Protein AF-A0A947Y2B3-F1 (afdb_monomer_lite)

Structure (mmCIF, N/CA/C/O backbone):
data_AF-A0A947Y2B3-F1
#
_entry.id   AF-A0A947Y2B3-F1
#
loop_
_atom_site.group_PDB
_atom_site.id
_atom_site.type_symbol
_atom_site.label_atom_id
_atom_site.label_alt_id
_atom_site.label_comp_id
_atom_site.label_asym_id
_atom_site.label_entity_id
_atom_site.label_seq_id
_atom_site.pdbx_PDB_ins_code
_atom_site.Cartn_x
_atom_site.Cartn_y
_atom_site.Cartn_z
_atom_site.occupancy
_atom_site.B_iso_or_equiv
_atom_site.auth_seq_id
_atom_site.auth_comp_id
_atom_site.auth_asym_id
_atom_site.auth_atom_id
_atom_site.pdbx_PDB_model_num
ATOM 1 N N . MET A 1 1 ? -20.166 10.716 -6.220 1.00 39.09 1 MET A N 1
ATOM 2 C CA . MET A 1 1 ? -19.119 10.289 -5.277 1.00 39.09 1 MET A CA 1
ATOM 3 C C . MET A 1 1 ? -19.593 10.673 -3.893 1.00 39.09 1 MET A C 1
ATOM 5 O O . MET A 1 1 ? -19.725 11.859 -3.620 1.00 39.09 1 MET A O 1
ATOM 9 N N . GLU A 1 2 ? -19.991 9.687 -3.095 1.00 37.22 2 GLU A N 1
ATOM 10 C CA . GLU A 1 2 ? -20.260 9.886 -1.668 1.00 37.22 2 GLU A CA 1
ATOM 11 C C . GLU A 1 2 ? -18.951 10.314 -0.998 1.00 37.22 2 GLU A C 1
ATOM 13 O O . GLU A 1 2 ? -17.906 9.722 -1.265 1.00 37.22 2 GLU A O 1
ATOM 18 N N . GLN A 1 3 ? -18.984 11.373 -0.187 1.00 38.38 3 GLN A N 1
ATOM 19 C CA . GLN A 1 3 ? -17.851 11.710 0.672 1.00 38.38 3 GLN A CA 1
ATOM 20 C C . GLN A 1 3 ? -17.702 10.563 1.675 1.00 38.38 3 GLN A C 1
ATOM 22 O O . GLN A 1 3 ? -18.522 10.448 2.585 1.00 38.38 3 GLN A O 1
ATOM 27 N N . ARG A 1 4 ? -16.700 9.692 1.487 1.00 55.28 4 ARG A N 1
ATOM 28 C CA . ARG A 1 4 ? -16.296 8.733 2.525 1.00 55.28 4 ARG A CA 1
ATOM 29 C C . ARG A 1 4 ? -15.995 9.530 3.796 1.00 55.28 4 ARG A C 1
ATOM 31 O O . ARG A 1 4 ? -15.325 10.562 3.731 1.00 55.28 4 ARG A O 1
ATOM 38 N N . GLY A 1 5 ? -16.578 9.094 4.913 1.00 56.06 5 GLY A N 1
ATOM 39 C CA . GLY A 1 5 ? -16.412 9.740 6.211 1.00 56.06 5 GLY A CA 1
ATOM 40 C C . GLY A 1 5 ? -14.939 9.823 6.601 1.00 56.06 5 GLY A C 1
ATOM 41 O O . GLY A 1 5 ? -14.109 9.043 6.136 1.00 56.06 5 GLY A O 1
ATOM 42 N N . THR A 1 6 ? -14.595 10.787 7.448 1.00 73.62 6 THR A N 1
ATOM 43 C CA . THR A 1 6 ? -13.245 10.870 7.998 1.00 73.62 6 THR A CA 1
ATOM 44 C C . THR A 1 6 ? -12.983 9.619 8.851 1.00 73.62 6 THR A C 1
ATOM 46 O O . THR A 1 6 ? -13.801 9.255 9.696 1.00 73.62 6 THR A O 1
ATOM 49 N N . TYR A 1 7 ? -11.839 8.946 8.669 1.00 91.19 7 TYR A N 1
ATOM 50 C CA . TYR A 1 7 ? -11.447 7.756 9.453 1.00 91.19 7 TYR A CA 1
ATOM 51 C C . TYR A 1 7 ? -11.115 8.077 10.930 1.00 91.19 7 TYR A C 1
ATOM 53 O O . TYR A 1 7 ? -10.505 7.276 11.635 1.00 91.19 7 TYR A O 1
ATOM 61 N N . GLU A 1 8 ? -11.558 9.233 11.437 1.00 92.06 8 GLU A N 1
ATOM 62 C CA . GLU A 1 8 ? -11.278 9.777 12.770 1.00 92.06 8 GLU A CA 1
ATOM 63 C C . GLU A 1 8 ? -11.598 8.798 13.901 1.00 92.06 8 GLU A C 1
ATOM 65 O O . GLU A 1 8 ? -10.896 8.756 14.912 1.00 92.06 8 GLU A O 1
ATOM 70 N N . LYS A 1 9 ? -12.658 7.989 13.759 1.00 94.38 9 LYS A N 1
ATOM 71 C CA . LYS A 1 9 ? -13.002 6.998 14.786 1.00 94.38 9 LYS A CA 1
ATOM 72 C C . LYS A 1 9 ? -12.050 5.803 14.806 1.00 94.38 9 LYS A C 1
ATOM 74 O O . LYS A 1 9 ? -11.876 5.210 15.870 1.00 94.38 9 LYS A O 1
ATOM 79 N N . LEU A 1 10 ? -11.458 5.459 13.665 1.00 95.44 10 LEU A N 1
ATOM 80 C CA . LEU A 1 10 ? -10.444 4.412 13.560 1.00 95.44 10 LEU A CA 1
ATOM 81 C C . LEU A 1 10 ? -9.037 4.929 13.889 1.00 95.44 10 LEU A C 1
ATOM 83 O O . LEU A 1 10 ? -8.193 4.143 14.306 1.00 95.44 10 LEU A O 1
ATOM 87 N N . ASP A 1 11 ? -8.813 6.242 13.801 1.00 95.62 11 ASP A N 1
ATOM 88 C CA . ASP A 1 11 ? -7.561 6.910 14.183 1.00 95.62 11 ASP A CA 1
ATOM 89 C C . ASP A 1 11 ? -7.446 7.230 15.684 1.00 95.62 11 ASP A C 1
ATOM 91 O O . ASP A 1 11 ? -6.553 7.958 16.127 1.00 95.62 11 ASP A O 1
ATOM 95 N N . ARG A 1 12 ? -8.321 6.656 16.514 1.00 95.31 12 ARG A N 1
ATOM 96 C CA . ARG A 1 12 ? -8.200 6.770 17.971 1.00 95.31 12 ARG A CA 1
ATOM 97 C C . ARG A 1 12 ? -7.021 5.941 18.487 1.00 95.31 12 ARG A C 1
ATOM 99 O O . ARG A 1 12 ? -6.834 4.817 18.014 1.00 95.31 12 ARG A O 1
ATOM 106 N N . PRO A 1 13 ? -6.267 6.420 19.495 1.00 96.12 13 PRO A N 1
ATOM 107 C CA . PRO A 1 13 ? -5.075 5.730 19.989 1.00 96.12 13 PRO A CA 1
ATOM 108 C C . PRO A 1 13 ? -5.301 4.260 20.362 1.00 96.12 13 PRO A C 1
ATOM 110 O O . PRO A 1 13 ? -4.477 3.412 20.036 1.00 96.12 13 PRO A O 1
ATOM 113 N N . GLU A 1 14 ? -6.423 3.943 21.010 1.00 95.12 14 GLU A N 1
ATOM 114 C CA . GLU A 1 14 ? -6.778 2.581 21.412 1.00 95.12 14 GLU A CA 1
ATOM 115 C C . GLU A 1 14 ? -7.072 1.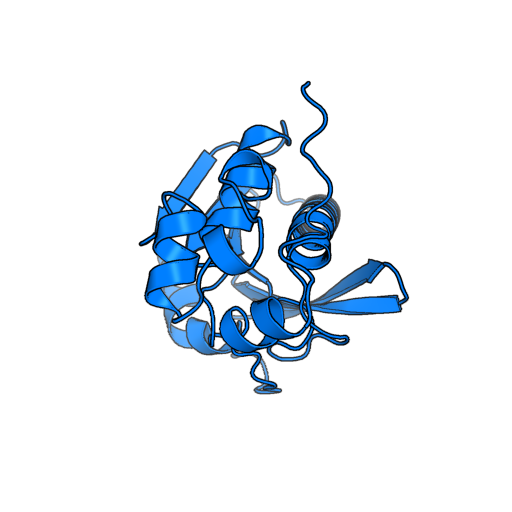654 20.225 1.00 95.12 14 GLU A C 1
ATOM 117 O O . GLU A 1 14 ? -6.795 0.458 20.302 1.00 95.12 14 GLU A O 1
ATOM 122 N N . VAL A 1 15 ? -7.585 2.197 19.116 1.00 96.12 15 VAL A N 1
ATOM 123 C CA . VAL A 1 15 ? -7.834 1.434 17.888 1.00 96.12 15 VAL A CA 1
ATOM 124 C C . VAL A 1 15 ? -6.526 1.228 17.139 1.00 96.12 15 VAL A C 1
ATOM 126 O O . VAL A 1 15 ? -6.194 0.097 16.796 1.00 96.12 15 VAL A O 1
ATOM 129 N N . LEU A 1 16 ? -5.744 2.294 16.952 1.00 96.31 16 LEU A N 1
ATOM 130 C CA . LEU A 1 16 ? -4.458 2.239 16.257 1.00 96.31 16 LEU A CA 1
ATOM 131 C C . LEU A 1 16 ? -3.472 1.284 16.933 1.00 96.31 16 LEU A C 1
ATOM 133 O O . LEU A 1 16 ? -2.816 0.502 16.248 1.00 96.31 16 LEU A O 1
ATOM 137 N N . ALA A 1 17 ? -3.416 1.296 18.268 1.00 94.88 17 ALA A N 1
ATOM 138 C CA . ALA A 1 17 ? -2.557 0.403 19.044 1.00 94.88 17 ALA A CA 1
ATOM 139 C C . ALA A 1 17 ? -2.925 -1.084 18.892 1.00 94.88 17 ALA A C 1
ATOM 141 O O . ALA A 1 17 ? -2.059 -1.941 19.046 1.00 94.88 17 ALA A O 1
ATOM 142 N N . ALA A 1 18 ? -4.192 -1.397 18.605 1.00 95.12 18 ALA A N 1
ATOM 143 C CA . ALA A 1 18 ? -4.645 -2.761 18.339 1.00 95.12 18 ALA A CA 1
ATOM 144 C C . ALA A 1 18 ? -4.558 -3.132 16.849 1.00 95.12 18 ALA A C 1
ATOM 146 O O . ALA A 1 18 ? -4.399 -4.304 16.510 1.00 95.12 18 ALA A O 1
ATOM 147 N N . LEU A 1 19 ? -4.694 -2.149 15.955 1.00 95.44 19 LEU A N 1
ATOM 148 C CA . LEU A 1 19 ? -4.781 -2.370 14.517 1.00 95.44 19 LEU A CA 1
ATOM 149 C C . LEU A 1 19 ? -3.415 -2.448 13.841 1.00 95.44 19 LEU A C 1
ATOM 151 O O . LEU A 1 19 ? -3.286 -3.213 12.894 1.00 95.44 19 LEU A O 1
ATOM 155 N N . PHE A 1 20 ? -2.404 -1.697 14.284 1.00 97.00 20 PHE A N 1
ATOM 156 C CA . PHE A 1 20 ? -1.104 -1.647 13.611 1.00 97.00 20 PHE A CA 1
ATOM 157 C C . PHE A 1 20 ? 0.005 -2.288 14.448 1.00 97.00 20 PHE A C 1
ATOM 159 O O . PHE A 1 20 ? 0.365 -1.798 15.515 1.00 97.00 20 PHE A O 1
ATOM 166 N N . TYR A 1 21 ? 0.625 -3.332 13.899 1.00 96.25 21 TYR A N 1
ATOM 167 C CA . TYR A 1 21 ? 1.822 -3.974 14.443 1.00 96.25 21 TYR A CA 1
ATOM 168 C C . TYR A 1 21 ? 3.046 -3.519 13.650 1.00 96.25 21 TYR A C 1
ATOM 170 O O . TYR A 1 21 ? 3.719 -4.310 12.993 1.00 96.25 21 TYR A O 1
ATOM 178 N N . ALA A 1 22 ? 3.304 -2.211 13.684 1.00 95.25 22 ALA A N 1
ATOM 179 C CA . ALA A 1 22 ? 4.418 -1.608 12.967 1.00 95.25 22 ALA A CA 1
ATOM 180 C C . ALA A 1 22 ? 5.759 -2.200 13.413 1.00 95.25 22 ALA A C 1
ATOM 182 O O . ALA A 1 22 ? 6.048 -2.308 14.608 1.00 95.25 22 ALA A O 1
ATOM 183 N N . ARG A 1 23 ? 6.584 -2.569 12.433 1.00 95.12 23 ARG A N 1
ATOM 184 C CA . ARG A 1 23 ? 7.919 -3.126 12.644 1.00 95.12 23 ARG A CA 1
ATOM 185 C C . ARG A 1 23 ? 8.917 -2.349 11.804 1.00 95.12 23 ARG A C 1
ATOM 187 O O . ARG A 1 23 ? 8.781 -2.314 10.586 1.00 95.12 23 ARG A O 1
ATOM 194 N N . GLN A 1 24 ? 9.927 -1.774 12.449 1.00 95.06 24 GLN A N 1
ATOM 195 C CA . GLN A 1 24 ? 11.044 -1.151 11.745 1.00 95.06 24 GLN A CA 1
ATOM 196 C C . GLN A 1 24 ? 12.068 -2.198 11.319 1.00 95.06 24 GLN A C 1
ATOM 198 O O . GLN A 1 24 ? 12.397 -3.097 12.090 1.00 95.06 24 GLN A O 1
ATOM 203 N N . GLU A 1 25 ? 12.577 -2.052 10.102 1.00 93.69 25 GLU A N 1
ATOM 204 C CA . GLU A 1 25 ? 13.563 -2.949 9.504 1.00 93.69 25 GLU A CA 1
ATOM 205 C C . GLU A 1 25 ? 14.339 -2.187 8.423 1.00 93.69 25 GLU A C 1
ATOM 207 O O . GLU A 1 25 ? 13.766 -1.399 7.669 1.00 93.69 25 GLU A O 1
ATOM 212 N N . THR A 1 26 ? 15.651 -2.401 8.341 1.00 92.94 26 THR A N 1
ATOM 213 C CA . THR A 1 26 ? 16.526 -1.668 7.403 1.00 92.94 26 THR A CA 1
ATOM 214 C C . THR A 1 26 ? 17.388 -2.590 6.554 1.00 92.94 26 THR A C 1
ATOM 216 O O . THR A 1 26 ? 18.380 -2.155 5.964 1.00 92.94 26 THR A O 1
ATOM 219 N N . THR A 1 27 ? 16.983 -3.857 6.449 1.00 95.12 27 THR A N 1
ATOM 220 C CA . THR A 1 27 ? 17.625 -4.859 5.598 1.00 95.12 27 THR A CA 1
ATOM 221 C C . THR A 1 27 ? 17.829 -4.313 4.170 1.00 95.12 27 THR A C 1
ATOM 223 O O . THR A 1 27 ? 16.855 -3.889 3.535 1.00 95.12 27 THR A O 1
ATOM 226 N N . PRO A 1 28 ? 19.076 -4.277 3.651 1.00 95.94 28 PRO A N 1
ATOM 227 C CA . PRO A 1 28 ? 19.368 -3.818 2.290 1.00 95.94 28 PRO A CA 1
ATOM 228 C C . PRO A 1 28 ? 18.667 -4.666 1.219 1.00 95.94 28 PRO A C 1
ATOM 230 O O . PRO A 1 28 ? 18.304 -5.809 1.499 1.00 95.94 28 PRO A O 1
ATOM 233 N N . PRO A 1 29 ? 18.476 -4.147 -0.006 1.00 97.12 29 PRO A N 1
ATOM 234 C CA . PRO A 1 29 ? 17.813 -4.908 -1.051 1.00 97.12 29 PRO A CA 1
ATOM 235 C C . PRO A 1 29 ? 18.739 -6.007 -1.582 1.00 97.12 29 PRO A C 1
ATOM 237 O O . PRO A 1 29 ? 19.957 -5.799 -1.663 1.00 97.12 29 PRO A O 1
ATOM 240 N N . PRO A 1 30 ? 18.197 -7.171 -1.983 1.00 96.81 30 PRO A N 1
AT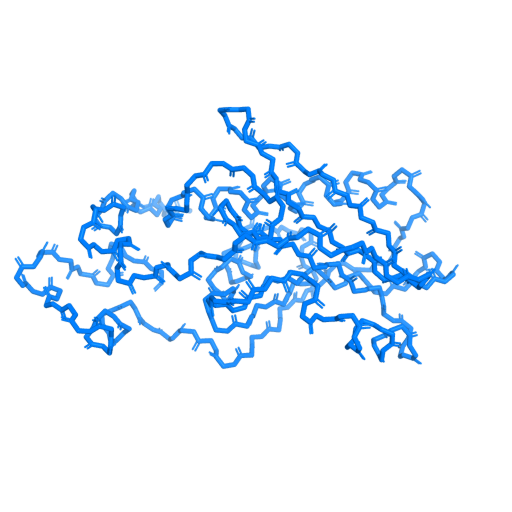OM 241 C CA . PRO A 1 30 ? 18.959 -8.129 -2.770 1.00 96.81 30 PRO A CA 1
ATOM 242 C C . PRO A 1 30 ? 19.353 -7.506 -4.116 1.00 96.81 30 PRO A C 1
ATOM 244 O O . PRO A 1 30 ? 18.756 -6.533 -4.570 1.00 96.81 30 PRO A O 1
ATOM 247 N N . ALA A 1 31 ? 20.324 -8.105 -4.810 1.00 96.25 31 ALA A N 1
ATOM 248 C CA . ALA A 1 31 ? 20.787 -7.611 -6.114 1.00 96.25 31 ALA A CA 1
ATOM 249 C C . ALA A 1 31 ? 19.680 -7.547 -7.189 1.00 96.25 31 ALA A C 1
ATOM 251 O O . ALA A 1 31 ? 19.826 -6.852 -8.190 1.00 96.25 31 ALA A O 1
ATOM 252 N N . THR A 1 32 ? 18.585 -8.278 -6.985 1.00 95.06 32 THR A N 1
ATOM 253 C CA . THR A 1 32 ? 17.405 -8.329 -7.856 1.00 95.06 32 THR A CA 1
ATOM 254 C C . THR A 1 32 ? 16.385 -7.223 -7.576 1.00 95.06 32 THR A C 1
ATOM 256 O O . THR A 1 32 ? 15.350 -7.188 -8.236 1.00 95.06 32 THR A O 1
ATOM 259 N N . ALA A 1 33 ? 16.627 -6.352 -6.593 1.00 98.00 33 ALA A N 1
ATOM 260 C CA . ALA A 1 33 ? 15.668 -5.346 -6.160 1.00 98.00 33 ALA A CA 1
ATOM 261 C C . ALA A 1 33 ? 16.287 -3.952 -6.034 1.00 98.00 33 ALA A C 1
ATOM 263 O O . ALA A 1 33 ? 17.492 -3.785 -5.846 1.00 98.00 33 ALA A O 1
ATOM 264 N N . GLN A 1 34 ? 15.427 -2.940 -6.110 1.00 98.00 34 GLN A N 1
ATOM 265 C CA . GLN A 1 34 ? 15.776 -1.537 -5.926 1.00 98.00 34 GLN A CA 1
ATOM 266 C C . GLN A 1 34 ? 14.919 -0.943 -4.818 1.00 98.00 34 GLN A C 1
ATOM 268 O O . GLN A 1 34 ? 13.701 -1.110 -4.802 1.00 98.00 34 GLN A O 1
ATOM 273 N N . ASP A 1 35 ? 15.567 -0.253 -3.890 1.00 98.25 35 ASP A N 1
ATOM 274 C CA . ASP A 1 35 ? 14.885 0.454 -2.818 1.00 98.25 35 ASP A CA 1
ATOM 275 C C . ASP A 1 35 ? 14.549 1.886 -3.239 1.00 98.25 35 ASP A C 1
ATOM 277 O O . ASP A 1 35 ? 15.367 2.579 -3.847 1.00 98.25 35 ASP A O 1
ATOM 281 N N . HIS A 1 36 ? 13.349 2.332 -2.878 1.00 98.31 36 HIS A N 1
ATOM 282 C CA . HIS A 1 36 ? 12.847 3.672 -3.157 1.00 98.31 36 HIS A CA 1
ATOM 283 C C . HIS A 1 36 ? 12.274 4.317 -1.891 1.00 98.31 36 HIS A C 1
ATOM 285 O O . HIS A 1 36 ? 11.833 3.629 -0.967 1.00 98.31 36 HIS A O 1
ATOM 291 N N . GLU A 1 37 ? 12.282 5.649 -1.867 1.00 97.31 37 GLU A N 1
ATOM 292 C CA . GLU A 1 37 ? 11.593 6.460 -0.864 1.00 97.31 37 GLU A CA 1
ATOM 293 C C . GLU A 1 37 ? 10.491 7.264 -1.554 1.00 97.31 37 GLU A C 1
ATOM 295 O O . GLU A 1 37 ? 10.753 8.015 -2.497 1.00 97.31 37 GLU A O 1
ATOM 300 N N . ILE A 1 38 ? 9.264 7.106 -1.071 1.00 97.88 38 ILE A N 1
ATOM 301 C CA . ILE A 1 38 ? 8.089 7.823 -1.558 1.00 97.88 38 ILE A CA 1
ATOM 302 C C . ILE A 1 38 ? 7.785 8.938 -0.565 1.00 97.88 38 ILE A C 1
ATOM 304 O O . ILE A 1 38 ? 7.483 8.669 0.597 1.00 97.88 38 ILE A O 1
ATOM 308 N N . GLU A 1 39 ? 7.868 10.189 -1.008 1.00 95.38 39 GLU A N 1
ATOM 309 C CA . GLU A 1 39 ? 7.506 11.334 -0.171 1.00 95.38 39 GLU A CA 1
ATOM 310 C C . GLU A 1 39 ? 5.987 11.408 0.021 1.00 95.38 39 GLU A C 1
ATOM 312 O O . GLU A 1 39 ? 5.219 11.336 -0.941 1.00 95.38 39 GLU A O 1
ATOM 317 N N . VAL A 1 40 ? 5.561 11.580 1.274 1.00 92.06 40 VAL A N 1
ATOM 318 C CA . VAL A 1 40 ? 4.156 11.754 1.663 1.00 92.06 40 VAL A CA 1
ATOM 319 C C . VAL A 1 40 ? 3.977 12.997 2.538 1.00 92.06 40 VAL A C 1
ATOM 321 O O . VAL A 1 40 ? 4.940 13.680 2.902 1.00 92.06 40 VAL A O 1
ATOM 324 N N . GLU A 1 41 ? 2.726 13.336 2.856 1.00 85.19 41 GLU A N 1
ATOM 325 C CA . GLU A 1 41 ? 2.411 14.545 3.617 1.00 85.19 41 GLU A CA 1
ATOM 326 C C . GLU A 1 41 ? 3.082 14.597 4.999 1.00 85.19 41 GLU A C 1
ATOM 328 O O . GLU A 1 41 ? 3.487 13.587 5.583 1.00 85.19 41 GLU A O 1
ATOM 333 N N . ALA A 1 42 ? 3.196 15.818 5.530 1.00 79.25 42 ALA A N 1
ATOM 334 C CA . ALA A 1 42 ? 3.895 16.132 6.778 1.00 79.25 42 ALA A CA 1
ATOM 335 C C . ALA A 1 42 ? 5.387 15.730 6.795 1.00 79.25 42 ALA A C 1
ATOM 337 O O . ALA A 1 42 ? 5.968 15.542 7.864 1.00 79.25 42 ALA A O 1
ATOM 338 N N . GLY A 1 43 ? 6.022 15.621 5.620 1.00 77.88 43 GLY A N 1
ATOM 339 C CA . GLY A 1 43 ? 7.435 15.249 5.494 1.00 77.88 43 GLY A CA 1
ATOM 340 C C . GLY A 1 43 ? 7.708 13.774 5.800 1.00 77.88 43 GLY A C 1
ATOM 341 O O . GLY A 1 43 ? 8.855 13.402 6.059 1.00 77.88 43 GLY A O 1
ATOM 342 N N . GLY A 1 44 ? 6.659 12.945 5.804 1.00 90.06 44 GLY A N 1
ATOM 343 C CA . GLY A 1 44 ? 6.784 11.502 5.915 1.00 90.06 44 GLY A CA 1
ATOM 344 C C . GLY A 1 44 ? 7.415 10.895 4.663 1.00 90.06 44 GLY A C 1
ATOM 345 O O . GLY A 1 44 ? 7.370 11.468 3.572 1.00 90.06 44 GLY A O 1
ATOM 346 N N . LYS A 1 45 ? 7.998 9.711 4.823 1.00 96.44 45 LYS A N 1
ATOM 347 C CA . LYS A 1 45 ? 8.519 8.906 3.721 1.00 96.44 45 LYS A CA 1
ATOM 348 C C . LYS A 1 45 ? 8.057 7.475 3.882 1.00 96.44 45 LYS A C 1
ATOM 350 O O . LYS A 1 45 ? 8.171 6.935 4.982 1.00 96.44 45 LYS A O 1
ATOM 355 N N . LEU A 1 46 ? 7.600 6.867 2.796 1.00 98.31 46 LEU A N 1
ATOM 356 C CA . LEU A 1 46 ? 7.353 5.434 2.737 1.00 98.31 46 LEU A CA 1
ATOM 357 C C . LEU A 1 46 ? 8.543 4.735 2.092 1.00 98.31 46 LEU A C 1
ATOM 359 O O . LEU A 1 46 ? 9.059 5.182 1.065 1.00 98.31 46 LEU A O 1
ATOM 363 N N . GLY A 1 47 ? 8.965 3.632 2.695 1.00 98.25 47 GLY A N 1
ATOM 364 C CA . GLY A 1 47 ? 9.868 2.686 2.068 1.00 98.25 47 GLY A CA 1
ATOM 365 C C . GLY A 1 47 ? 9.155 1.923 0.961 1.00 98.25 47 GLY A C 1
ATOM 366 O O . GLY A 1 47 ? 7.997 1.540 1.096 1.00 98.25 47 GLY A O 1
ATOM 367 N N . ALA A 1 48 ? 9.853 1.679 -0.136 1.00 98.56 48 ALA A N 1
ATOM 368 C CA . ALA A 1 48 ? 9.389 0.776 -1.172 1.00 98.56 48 ALA A CA 1
ATOM 369 C C . ALA A 1 48 ? 10.542 -0.083 -1.687 1.00 98.56 48 ALA A C 1
ATOM 371 O O . ALA A 1 48 ? 11.707 0.325 -1.629 1.00 98.56 48 ALA A O 1
ATOM 372 N N . ARG A 1 49 ? 10.207 -1.272 -2.191 1.00 98.62 49 ARG A N 1
ATOM 373 C CA . ARG A 1 49 ? 11.154 -2.199 -2.814 1.00 98.62 49 ARG A CA 1
ATOM 374 C C . ARG A 1 49 ? 10.584 -2.749 -4.108 1.00 98.62 49 ARG A C 1
ATOM 376 O O . ARG A 1 49 ? 9.527 -3.381 -4.117 1.00 98.62 49 ARG A O 1
ATOM 383 N N . PHE A 1 50 ? 11.290 -2.495 -5.203 1.00 98.69 50 PHE A N 1
ATOM 384 C CA . PHE A 1 50 ? 10.859 -2.829 -6.553 1.00 98.69 50 PHE A CA 1
ATOM 385 C C . PHE A 1 50 ? 11.705 -3.953 -7.134 1.00 98.69 50 PHE A C 1
ATOM 387 O O . PHE A 1 50 ? 12.932 -3.868 -7.171 1.00 98.69 50 PHE A O 1
ATOM 394 N N . PHE A 1 51 ? 11.028 -4.975 -7.641 1.00 98.62 51 PHE A N 1
ATOM 395 C CA . PHE A 1 51 ? 11.604 -6.085 -8.388 1.00 98.62 51 PHE A CA 1
ATOM 396 C C . PHE A 1 51 ? 11.141 -5.937 -9.827 1.00 98.62 51 PHE A C 1
ATOM 398 O O . PHE A 1 51 ? 9.943 -6.017 -10.119 1.00 98.62 51 PHE A O 1
ATOM 405 N N . LEU A 1 52 ? 12.078 -5.664 -10.723 1.00 98.38 52 LEU A N 1
ATOM 406 C CA . LEU A 1 52 ? 11.779 -5.216 -12.072 1.00 98.38 52 LEU A CA 1
ATOM 407 C C . LEU A 1 52 ? 12.253 -6.237 -13.094 1.00 98.38 52 LEU A C 1
ATOM 409 O O . LEU A 1 52 ? 13.348 -6.782 -13.000 1.00 98.38 52 LEU A O 1
ATOM 413 N N . THR A 1 53 ? 11.439 -6.408 -14.119 1.00 98.12 53 THR A N 1
ATOM 414 C CA . THR A 1 53 ? 11.808 -7.076 -15.358 1.00 98.12 53 THR A CA 1
ATOM 415 C C . THR A 1 53 ? 12.386 -6.066 -16.352 1.00 98.12 53 THR A C 1
ATOM 417 O O . THR A 1 53 ? 12.181 -4.845 -16.227 1.00 98.12 53 THR A O 1
ATOM 420 N N . ASP A 1 54 ? 13.078 -6.597 -17.360 1.00 96.62 54 ASP A N 1
ATOM 421 C CA . ASP A 1 54 ? 13.658 -5.822 -18.459 1.00 96.62 54 ASP A CA 1
ATOM 422 C C . ASP A 1 54 ? 12.620 -5.387 -19.506 1.00 96.62 54 ASP A C 1
ATOM 424 O O . ASP A 1 54 ? 12.908 -4.507 -20.314 1.00 96.62 54 ASP A O 1
ATOM 428 N N . ASP A 1 55 ? 11.420 -5.982 -19.507 1.00 98.00 55 ASP A N 1
ATOM 429 C CA . ASP A 1 55 ? 10.362 -5.658 -20.465 1.00 98.00 55 ASP A CA 1
ATOM 430 C C . ASP A 1 55 ? 9.638 -4.358 -20.058 1.00 98.00 55 ASP A C 1
ATOM 432 O O . ASP A 1 55 ? 8.962 -4.319 -19.021 1.00 98.00 55 ASP A O 1
ATOM 436 N N . PRO A 1 56 ? 9.709 -3.282 -20.868 1.00 97.06 56 PRO A N 1
ATOM 437 C CA . PRO A 1 56 ? 8.986 -2.046 -20.587 1.00 97.06 56 PRO A CA 1
ATOM 438 C C . PRO A 1 56 ? 7.461 -2.216 -20.580 1.00 97.06 56 PRO A C 1
ATOM 440 O O . PRO A 1 56 ? 6.767 -1.389 -19.987 1.00 97.06 56 PRO A O 1
ATOM 443 N N . ALA A 1 57 ? 6.924 -3.247 -21.235 1.00 98.25 57 ALA A N 1
ATOM 444 C CA . ALA A 1 57 ? 5.493 -3.540 -21.303 1.00 98.25 57 ALA A CA 1
ATOM 445 C C . ALA A 1 57 ? 5.010 -4.515 -20.211 1.00 98.25 57 ALA A C 1
ATOM 447 O O . ALA A 1 57 ? 3.808 -4.780 -20.131 1.00 98.25 57 ALA A O 1
ATOM 448 N N . ALA A 1 58 ? 5.907 -5.015 -19.352 1.00 98.56 58 ALA A N 1
ATOM 449 C CA . ALA A 1 58 ? 5.544 -5.885 -18.236 1.00 98.56 58 ALA A CA 1
ATOM 450 C C . ALA A 1 58 ? 4.507 -5.231 -17.314 1.00 98.56 58 ALA A C 1
ATOM 452 O O . ALA A 1 58 ? 4.592 -4.039 -17.000 1.00 98.56 58 ALA A O 1
ATOM 453 N N . VAL A 1 59 ? 3.550 -6.035 -16.842 1.00 98.69 59 VAL A N 1
ATOM 454 C CA . VAL A 1 59 ? 2.536 -5.596 -15.873 1.00 98.69 59 VAL A CA 1
ATOM 455 C C . VAL A 1 59 ? 3.224 -5.090 -14.608 1.00 98.69 59 VAL A C 1
ATOM 457 O O . VAL A 1 59 ? 4.169 -5.703 -14.111 1.00 98.69 59 VAL A O 1
ATOM 460 N N . ASN A 1 60 ? 2.734 -3.973 -14.081 1.00 98.81 60 ASN A N 1
ATOM 461 C CA . ASN A 1 60 ? 3.229 -3.352 -12.863 1.00 98.81 60 ASN A CA 1
ATOM 462 C C . ASN A 1 60 ? 2.280 -3.688 -11.713 1.00 98.81 60 ASN A C 1
ATOM 464 O O . ASN A 1 60 ? 1.160 -3.185 -11.676 1.00 98.81 60 ASN A O 1
ATOM 468 N N . LEU A 1 61 ? 2.710 -4.551 -10.796 1.00 98.88 61 LEU A N 1
ATOM 469 C CA . LEU A 1 61 ? 1.930 -4.959 -9.634 1.00 98.88 61 LEU A CA 1
ATOM 470 C C . LEU A 1 61 ? 2.321 -4.113 -8.418 1.00 98.88 61 LEU A C 1
ATOM 472 O O . LEU A 1 61 ? 3.335 -4.387 -7.776 1.00 98.88 61 LEU A O 1
ATOM 476 N N . LEU A 1 62 ? 1.524 -3.088 -8.111 1.00 98.94 62 LEU A N 1
ATOM 477 C CA . LEU A 1 62 ? 1.658 -2.294 -6.889 1.00 98.94 62 LEU A CA 1
ATOM 478 C C . LEU A 1 62 ? 1.069 -3.071 -5.711 1.00 98.94 62 LEU A C 1
ATOM 480 O O . LEU A 1 62 ? -0.128 -3.352 -5.681 1.00 98.94 62 LEU A O 1
ATOM 484 N N . PHE A 1 63 ? 1.919 -3.432 -4.758 1.00 98.94 63 PHE A N 1
ATOM 485 C CA . PHE A 1 63 ? 1.592 -4.352 -3.681 1.00 98.94 63 PHE A CA 1
ATOM 486 C C . PHE A 1 63 ? 1.611 -3.675 -2.305 1.00 98.94 63 PHE A C 1
ATOM 488 O O . PHE A 1 63 ? 2.615 -3.088 -1.897 1.00 98.94 63 PHE A O 1
ATOM 495 N N . PHE A 1 64 ? 0.507 -3.838 -1.575 1.00 98.81 64 PHE A N 1
ATOM 496 C CA . PHE A 1 64 ? 0.315 -3.403 -0.194 1.00 98.81 64 PHE A CA 1
ATOM 497 C C . PHE A 1 64 ? 0.314 -4.624 0.737 1.00 98.81 64 PHE A C 1
ATOM 499 O O . PHE A 1 64 ? -0.570 -5.488 0.658 1.00 98.81 64 PHE A O 1
ATOM 506 N N . HIS A 1 65 ? 1.323 -4.706 1.607 1.00 98.62 65 HIS A N 1
ATOM 507 C CA . HIS A 1 65 ? 1.559 -5.866 2.469 1.00 98.62 65 HIS A CA 1
ATOM 508 C C . HIS A 1 65 ? 0.576 -5.953 3.650 1.00 98.62 65 HIS A C 1
ATOM 510 O O . HIS A 1 65 ? -0.182 -5.025 3.944 1.00 98.62 65 HIS A O 1
ATOM 516 N N . GLY A 1 66 ? 0.575 -7.088 4.346 1.00 97.81 66 GLY A N 1
ATOM 517 C CA . GLY A 1 66 ? -0.245 -7.303 5.530 1.00 97.81 66 GLY A CA 1
ATOM 518 C C . GLY A 1 66 ? 0.319 -6.644 6.785 1.00 97.81 66 GLY A C 1
ATOM 519 O O . GLY A 1 66 ? 1.456 -6.186 6.852 1.00 97.81 66 GLY A O 1
ATOM 520 N N . ASN A 1 67 ? -0.501 -6.612 7.825 1.00 96.81 67 ASN A N 1
ATOM 521 C CA . ASN A 1 67 ? -0.105 -6.094 9.126 1.00 96.81 67 ASN A CA 1
ATOM 522 C C . ASN A 1 67 ? 1.053 -6.910 9.731 1.00 96.81 67 ASN A C 1
ATOM 524 O O . ASN A 1 67 ? 1.030 -8.138 9.664 1.00 96.81 67 ASN A O 1
ATOM 528 N N . GLY A 1 68 ? 2.032 -6.245 10.344 1.00 96.56 68 GLY A N 1
ATOM 529 C CA . GLY A 1 68 ? 3.231 -6.890 10.902 1.00 96.56 68 GLY A CA 1
ATOM 530 C C . GLY A 1 68 ? 4.315 -7.289 9.892 1.00 96.56 68 GLY A C 1
ATOM 531 O O . GLY A 1 68 ? 5.359 -7.792 10.305 1.00 96.56 68 GLY A O 1
ATOM 532 N N . GLU A 1 69 ? 4.086 -7.065 8.600 1.00 97.75 69 GLU A N 1
ATOM 533 C CA . GLU A 1 69 ? 5.030 -7.373 7.516 1.00 97.75 69 GLU A CA 1
ATOM 534 C C . GLU A 1 69 ? 5.780 -6.110 7.086 1.00 97.75 69 GLU A C 1
ATOM 536 O O . GLU A 1 69 ? 5.396 -5.007 7.463 1.00 97.75 69 GLU A O 1
ATOM 541 N N . VAL A 1 70 ? 6.860 -6.260 6.325 1.00 98.31 70 VAL A N 1
ATOM 542 C CA . VAL A 1 70 ? 7.596 -5.149 5.691 1.00 98.31 70 VAL A CA 1
ATOM 543 C C . VAL A 1 70 ? 8.073 -5.575 4.302 1.00 98.31 70 VAL A C 1
ATOM 545 O O . VAL A 1 70 ? 8.147 -6.771 4.012 1.00 98.31 70 VAL A O 1
ATOM 548 N N . VAL A 1 71 ? 8.460 -4.630 3.443 1.00 98.25 71 VAL A N 1
ATOM 549 C CA . VAL A 1 71 ? 8.861 -4.944 2.055 1.00 98.25 71 VAL A CA 1
ATOM 550 C C . VAL A 1 71 ? 9.983 -5.986 1.930 1.00 98.25 71 VAL A C 1
ATOM 552 O O . VAL A 1 71 ? 9.990 -6.745 0.962 1.00 98.25 71 VAL A O 1
ATOM 555 N N . SER A 1 72 ? 10.903 -6.079 2.898 1.00 98.00 72 SER A N 1
ATOM 556 C CA . SER A 1 72 ? 11.990 -7.072 2.868 1.00 98.00 72 SER A CA 1
ATOM 557 C C . SER A 1 72 ? 11.532 -8.508 3.132 1.00 98.00 72 SER A C 1
ATOM 559 O O . SER A 1 72 ? 12.239 -9.439 2.761 1.00 98.00 72 SER A O 1
ATOM 561 N N . ASP A 1 73 ? 10.341 -8.728 3.705 1.00 97.94 73 ASP A N 1
ATOM 562 C CA . ASP A 1 73 ? 9.781 -10.085 3.848 1.00 97.94 73 ASP A CA 1
ATOM 563 C C . ASP A 1 73 ? 9.486 -10.732 2.480 1.00 97.94 73 ASP A C 1
ATOM 565 O O . ASP A 1 73 ? 9.300 -11.945 2.380 1.00 97.94 73 ASP A O 1
ATOM 569 N N . TYR A 1 74 ? 9.461 -9.927 1.412 1.00 97.94 74 TYR A N 1
ATOM 570 C CA . TYR A 1 74 ? 9.151 -10.354 0.052 1.00 97.94 74 TYR A CA 1
ATOM 571 C C . TYR A 1 74 ? 10.387 -10.524 -0.838 1.00 97.94 74 TYR A C 1
ATOM 573 O O . TYR A 1 74 ? 10.229 -10.734 -2.040 1.00 97.94 74 TYR A O 1
ATOM 581 N N . ASP A 1 75 ? 11.602 -10.504 -0.281 1.00 98.00 75 ASP A N 1
ATOM 582 C CA . ASP A 1 75 ? 12.848 -10.653 -1.052 1.00 98.00 75 ASP A CA 1
ATOM 583 C C . ASP A 1 75 ? 12.930 -11.977 -1.828 1.00 98.00 75 ASP A C 1
ATOM 585 O O . ASP A 1 75 ? 13.419 -12.001 -2.958 1.00 98.00 75 ASP A O 1
ATOM 589 N N . ASP A 1 76 ? 12.359 -13.055 -1.285 1.00 96.44 76 ASP A N 1
ATOM 590 C CA . ASP A 1 76 ? 12.262 -14.350 -1.972 1.00 96.44 76 ASP A CA 1
ATOM 591 C C . ASP A 1 76 ? 11.028 -14.455 -2.890 1.00 96.44 76 ASP A C 1
ATOM 593 O O . ASP A 1 76 ? 10.926 -15.365 -3.718 1.00 96.44 76 ASP A O 1
ATOM 597 N N . VAL A 1 77 ? 10.044 -13.566 -2.739 1.00 96.69 77 VAL A N 1
ATOM 598 C CA . VAL A 1 77 ? 8.774 -13.601 -3.484 1.00 96.69 77 VAL A CA 1
ATOM 599 C C . VAL A 1 77 ? 8.845 -12.736 -4.740 1.00 96.69 77 VAL A C 1
ATOM 601 O O . VAL A 1 77 ? 8.391 -13.171 -5.796 1.00 96.69 77 VAL A O 1
ATOM 604 N N . GLY A 1 78 ? 9.455 -11.552 -4.658 1.00 97.75 78 GLY A N 1
ATOM 605 C CA . GLY A 1 78 ? 9.603 -10.621 -5.778 1.00 97.75 78 GLY A CA 1
ATOM 606 C C . GLY A 1 78 ? 10.180 -11.259 -7.051 1.00 97.75 78 GLY A C 1
ATOM 607 O O . GLY A 1 78 ? 9.557 -11.137 -8.110 1.00 97.75 78 GLY A O 1
ATOM 608 N N . PRO A 1 79 ? 11.285 -12.033 -6.978 1.00 97.94 79 PRO A N 1
ATOM 609 C CA . PRO A 1 79 ? 11.844 -12.717 -8.145 1.00 97.94 79 PRO A CA 1
ATOM 610 C C . PRO A 1 79 ? 10.871 -13.698 -8.815 1.00 97.94 79 PRO A C 1
ATOM 612 O O . PRO A 1 79 ? 10.876 -13.821 -10.037 1.00 97.94 79 PRO A O 1
ATOM 615 N N . ARG A 1 80 ? 9.973 -14.338 -8.054 1.00 97.94 80 ARG A N 1
ATOM 616 C CA . ARG A 1 80 ? 8.975 -15.268 -8.612 1.00 97.94 80 ARG A CA 1
ATOM 617 C C . ARG A 1 80 ? 7.931 -14.556 -9.470 1.00 97.94 80 ARG A C 1
ATOM 619 O O . ARG A 1 80 ? 7.456 -15.134 -10.440 1.00 97.94 80 ARG A O 1
ATOM 626 N N . TYR A 1 81 ? 7.593 -13.303 -9.160 1.00 98.25 81 TYR A N 1
ATOM 627 C CA . TYR A 1 81 ? 6.759 -12.480 -10.044 1.00 98.25 81 TYR A CA 1
ATOM 628 C C . TYR A 1 81 ? 7.519 -12.067 -11.307 1.00 98.25 81 TYR A C 1
ATOM 630 O O . TYR A 1 81 ? 6.962 -12.125 -12.404 1.00 98.25 81 TYR A O 1
ATOM 638 N N . ASN A 1 82 ? 8.802 -11.716 -11.179 1.00 98.06 82 ASN A N 1
ATOM 639 C CA . ASN A 1 82 ? 9.634 -11.380 -12.336 1.00 98.06 82 ASN A CA 1
ATOM 640 C C . ASN A 1 82 ? 9.786 -12.564 -13.306 1.00 98.06 82 ASN A C 1
ATOM 642 O O . ASN A 1 82 ? 9.718 -12.356 -14.515 1.00 98.06 82 ASN A O 1
ATOM 646 N N . GLU A 1 83 ? 9.892 -13.800 -12.804 1.00 97.81 83 GLU A N 1
ATOM 647 C CA . GLU A 1 83 ? 9.879 -15.028 -13.622 1.00 97.81 83 GLU A CA 1
ATOM 648 C C . GLU A 1 83 ? 8.598 -15.181 -14.463 1.00 97.81 83 GLU A C 1
ATOM 650 O O . GLU A 1 83 ? 8.617 -15.842 -15.500 1.00 97.81 83 GLU A O 1
ATOM 655 N N . GLN A 1 84 ? 7.494 -14.555 -14.044 1.00 97.94 84 GLN A N 1
ATOM 656 C CA . GLN A 1 84 ? 6.228 -14.515 -14.783 1.00 97.94 84 GLN A CA 1
ATOM 657 C C . GLN A 1 84 ? 6.076 -13.256 -15.656 1.00 97.94 84 GLN A C 1
ATOM 659 O O . GLN A 1 84 ? 5.001 -13.019 -16.203 1.00 97.94 84 GLN A O 1
ATOM 664 N N . GLY A 1 85 ? 7.122 -12.433 -15.794 1.00 98.00 85 GLY A N 1
ATOM 665 C CA . GLY A 1 85 ? 7.072 -11.194 -16.577 1.00 98.00 85 GLY A CA 1
ATOM 666 C C . GLY A 1 85 ? 6.314 -10.054 -15.887 1.00 98.00 85 GLY A C 1
ATOM 667 O O . GLY A 1 85 ? 5.744 -9.201 -16.564 1.00 98.00 85 GLY A O 1
ATOM 668 N N . ILE A 1 86 ? 6.266 -10.045 -14.551 1.00 98.75 86 ILE A N 1
ATOM 669 C CA . ILE A 1 86 ? 5.547 -9.042 -13.754 1.00 98.75 86 ILE A CA 1
ATOM 670 C C . ILE A 1 86 ? 6.548 -8.251 -12.912 1.00 98.75 86 ILE A C 1
ATOM 672 O O . ILE A 1 86 ? 7.364 -8.838 -12.201 1.00 98.75 86 ILE A O 1
ATOM 676 N N . ASN A 1 87 ? 6.465 -6.920 -12.951 1.00 98.81 87 ASN A N 1
ATOM 677 C CA . ASN A 1 87 ? 7.171 -6.051 -12.011 1.00 98.81 87 ASN A CA 1
ATOM 678 C C . ASN A 1 87 ? 6.427 -6.077 -10.669 1.00 98.81 87 ASN A C 1
ATOM 680 O O . ASN A 1 87 ? 5.225 -5.824 -10.637 1.00 98.81 87 ASN A O 1
ATOM 684 N N . PHE A 1 88 ? 7.125 -6.357 -9.571 1.00 98.88 88 PHE A N 1
ATOM 685 C CA . PHE A 1 88 ? 6.545 -6.406 -8.228 1.00 98.88 88 PHE A CA 1
ATOM 686 C C . PHE A 1 88 ? 7.016 -5.195 -7.424 1.00 98.88 88 PHE A C 1
ATOM 688 O O . PHE A 1 88 ? 8.212 -5.033 -7.179 1.00 98.88 88 PHE A O 1
ATOM 695 N N . LEU A 1 89 ? 6.082 -4.316 -7.065 1.00 98.81 89 LEU A N 1
ATOM 696 C CA . LEU A 1 89 ? 6.348 -3.001 -6.490 1.00 98.81 89 LEU A CA 1
ATOM 697 C C . LEU A 1 89 ? 5.753 -2.948 -5.077 1.00 98.81 89 LEU A C 1
ATOM 699 O O . LEU A 1 89 ? 4.604 -2.551 -4.904 1.00 98.81 89 LEU A O 1
ATOM 703 N N . ALA A 1 90 ? 6.505 -3.398 -4.072 1.00 98.75 90 ALA A N 1
ATOM 704 C CA . ALA A 1 90 ? 6.029 -3.448 -2.689 1.00 98.75 90 ALA A CA 1
ATOM 705 C C . ALA A 1 90 ? 6.259 -2.110 -1.973 1.00 98.75 90 ALA A C 1
ATOM 707 O O . ALA A 1 90 ? 7.328 -1.510 -2.120 1.00 98.75 90 ALA A O 1
ATOM 708 N N . VAL A 1 91 ? 5.278 -1.661 -1.187 1.00 98.62 91 VAL A N 1
ATOM 709 C CA . VAL A 1 91 ? 5.321 -0.390 -0.444 1.00 98.62 91 VAL A CA 1
ATOM 710 C C . VAL A 1 91 ? 5.006 -0.626 1.035 1.00 98.62 91 VAL A C 1
ATOM 712 O O . VAL A 1 91 ? 4.049 -1.329 1.355 1.00 98.62 91 VAL A O 1
ATOM 715 N N . ASP A 1 92 ? 5.816 -0.039 1.918 1.00 98.44 92 ASP A N 1
ATOM 716 C CA . ASP A 1 92 ? 5.613 -0.009 3.370 1.00 98.44 92 ASP A CA 1
ATOM 717 C C . ASP A 1 92 ? 4.598 1.080 3.777 1.00 98.44 92 ASP A C 1
ATOM 719 O O . ASP A 1 92 ? 4.414 2.086 3.091 1.00 98.44 92 ASP A O 1
ATOM 723 N N . TYR A 1 93 ? 4.004 0.943 4.964 1.00 97.94 93 TYR A N 1
ATOM 724 C CA . TYR A 1 93 ? 3.223 2.010 5.611 1.00 97.94 93 TYR A CA 1
ATOM 725 C C . TYR A 1 93 ? 4.085 2.864 6.550 1.00 97.94 93 TYR A C 1
ATOM 727 O O . TYR A 1 93 ? 5.176 2.457 6.953 1.00 97.94 93 TYR A O 1
ATOM 735 N N . ARG A 1 94 ? 3.583 4.025 6.994 1.00 97.31 94 ARG A N 1
ATOM 736 C CA . ARG A 1 94 ? 4.253 4.824 8.040 1.00 97.31 94 ARG A CA 1
ATOM 737 C C . ARG A 1 94 ? 4.582 3.976 9.267 1.00 97.31 94 ARG A C 1
ATOM 739 O O . ARG A 1 94 ? 3.728 3.259 9.782 1.00 97.31 94 ARG A O 1
ATOM 746 N N . GLY A 1 95 ? 5.821 4.072 9.742 1.00 96.50 95 GLY A N 1
ATOM 747 C CA . GLY A 1 95 ? 6.337 3.283 10.865 1.00 96.50 95 GLY A CA 1
ATOM 748 C C . GLY A 1 95 ? 6.722 1.831 10.538 1.00 96.50 95 GLY A C 1
ATOM 749 O O . GLY A 1 95 ? 7.263 1.156 11.413 1.00 96.50 95 GLY A O 1
ATOM 750 N N . TYR A 1 96 ? 6.487 1.352 9.311 1.00 98.25 96 TYR A N 1
ATOM 751 C CA . TYR A 1 96 ? 6.896 0.024 8.845 1.00 98.25 96 TYR A CA 1
ATOM 752 C C . TYR A 1 96 ? 8.176 0.089 8.021 1.00 98.25 96 TYR A C 1
ATOM 754 O O . TYR A 1 96 ? 8.402 1.045 7.277 1.00 98.25 96 TYR A O 1
ATOM 762 N N . GLY A 1 97 ? 9.006 -0.945 8.149 1.00 97.62 97 GLY A N 1
ATOM 763 C CA . GLY A 1 97 ? 10.270 -1.063 7.438 1.00 97.62 97 GLY A CA 1
ATOM 764 C C . GLY A 1 97 ? 11.146 0.158 7.690 1.00 97.62 97 GLY A C 1
ATOM 765 O O . GLY A 1 97 ? 11.480 0.471 8.837 1.00 97.62 97 GLY A O 1
ATOM 766 N N . ARG A 1 98 ? 11.486 0.866 6.613 1.00 95.94 98 ARG A N 1
ATOM 767 C CA . ARG A 1 98 ? 12.268 2.113 6.675 1.00 95.94 98 ARG A CA 1
ATOM 768 C C . ARG A 1 98 ? 11.421 3.383 6.649 1.00 95.94 98 ARG A C 1
ATOM 770 O O . ARG A 1 98 ? 11.979 4.480 6.646 1.00 95.94 98 ARG A O 1
ATOM 777 N N . SER A 1 99 ? 10.101 3.246 6.579 1.00 97.75 99 SER A N 1
ATOM 778 C CA . SER A 1 99 ? 9.188 4.380 6.533 1.00 97.75 99 SER A CA 1
ATOM 779 C C . SER A 1 99 ? 9.243 5.187 7.821 1.00 97.75 99 SER A C 1
ATOM 781 O O . SER A 1 99 ? 9.396 4.653 8.923 1.00 97.75 99 SER A O 1
ATOM 783 N N . THR A 1 100 ? 9.063 6.495 7.693 1.00 96.69 100 THR A N 1
ATOM 784 C CA . THR A 1 100 ? 8.999 7.408 8.834 1.00 96.69 100 THR A CA 1
ATOM 785 C C . THR A 1 100 ? 7.557 7.607 9.308 1.00 96.69 100 THR A C 1
ATOM 787 O O . THR A 1 100 ? 6.598 7.155 8.680 1.00 96.69 100 THR A O 1
ATOM 790 N N . GLY A 1 101 ? 7.394 8.291 10.442 1.00 94.25 101 GLY A N 1
ATOM 791 C CA . GLY A 1 101 ? 6.084 8.620 11.001 1.00 94.25 101 GLY A CA 1
ATOM 792 C C . GLY A 1 101 ? 5.421 7.472 11.763 1.00 94.25 101 GLY A C 1
ATOM 793 O O . GLY A 1 101 ? 6.053 6.473 12.102 1.00 94.25 101 GLY A O 1
ATOM 794 N N . THR A 1 102 ? 4.134 7.657 12.047 1.00 94.00 102 THR A N 1
ATOM 795 C CA . THR A 1 102 ? 3.295 6.730 12.817 1.00 94.00 102 THR A CA 1
ATOM 796 C C . THR A 1 102 ? 2.144 6.261 11.931 1.00 94.00 102 THR A C 1
ATOM 798 O O . THR A 1 102 ? 1.592 7.093 11.203 1.00 94.00 102 THR A O 1
ATOM 801 N N . PRO A 1 103 ? 1.770 4.971 11.964 1.00 95.00 103 PRO A N 1
ATOM 802 C CA . PRO A 1 103 ? 0.637 4.486 11.191 1.00 95.00 103 PRO A CA 1
ATOM 803 C C . PRO A 1 103 ? -0.686 5.075 11.696 1.00 95.00 103 PRO A C 1
ATOM 805 O O . PRO A 1 103 ? -0.879 5.282 12.894 1.00 95.00 103 PRO A O 1
ATOM 808 N N . GLY A 1 104 ? -1.598 5.301 10.758 1.00 95.56 104 GLY A N 1
ATOM 809 C CA . GLY A 1 104 ? -2.982 5.719 10.975 1.00 95.56 104 GLY A CA 1
ATOM 810 C C . GLY A 1 104 ? -3.833 5.204 9.819 1.00 95.56 104 GLY A C 1
ATOM 811 O O . GL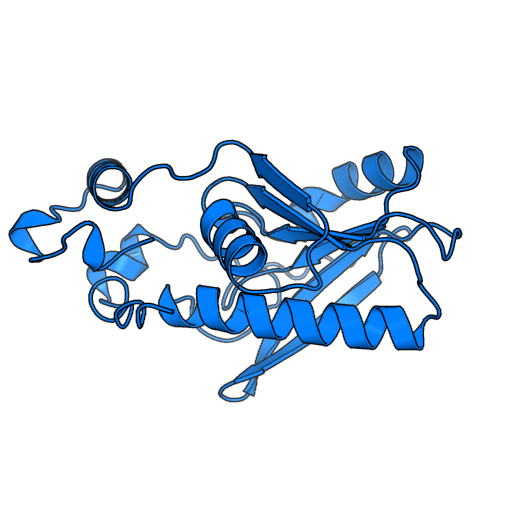Y A 1 104 ? -3.308 5.026 8.723 1.00 95.56 104 GLY A O 1
ATOM 812 N N . VAL A 1 105 ? -5.119 4.941 10.034 1.00 96.06 105 VAL A N 1
ATOM 813 C CA . VAL A 1 105 ? -6.029 4.471 8.980 1.00 96.06 105 VAL A CA 1
ATOM 814 C C . VAL A 1 105 ? -6.239 5.557 7.932 1.00 96.06 105 VAL A C 1
ATOM 816 O O . VAL A 1 105 ? -6.077 5.278 6.745 1.00 96.06 105 VAL A O 1
ATOM 819 N N . GLY A 1 106 ? -6.519 6.797 8.351 1.00 94.75 106 GLY A N 1
ATOM 820 C CA . GLY A 1 106 ? -6.656 7.914 7.416 1.00 94.75 106 GLY A CA 1
ATOM 821 C C . GLY A 1 106 ? -5.371 8.156 6.626 1.00 94.75 106 GLY A C 1
ATOM 822 O O . GLY A 1 106 ? -5.401 8.233 5.399 1.00 94.75 106 GLY A O 1
ATOM 823 N N . ALA A 1 107 ? -4.233 8.163 7.326 1.00 94.44 107 ALA A N 1
ATOM 824 C CA . ALA A 1 107 ? -2.922 8.301 6.701 1.00 94.44 107 ALA A CA 1
ATOM 825 C C . ALA A 1 107 ? -2.617 7.147 5.733 1.00 94.44 107 ALA A C 1
ATOM 827 O O . ALA A 1 107 ? -2.150 7.404 4.638 1.00 94.44 107 ALA A O 1
ATOM 828 N N . MET A 1 108 ? -2.920 5.894 6.086 1.00 96.50 108 MET A N 1
ATOM 829 C CA . MET A 1 108 ? -2.698 4.719 5.231 1.00 96.50 108 MET A CA 1
ATOM 830 C C . MET A 1 108 ? -3.487 4.797 3.918 1.00 96.50 108 MET A C 1
ATOM 832 O O . MET A 1 108 ? -2.976 4.408 2.869 1.00 96.50 108 MET A O 1
ATOM 836 N N . ILE A 1 109 ? -4.726 5.289 3.973 1.00 96.31 109 ILE A N 1
ATOM 837 C CA . ILE A 1 109 ? -5.561 5.505 2.788 1.00 96.31 109 ILE A CA 1
ATOM 838 C C . ILE A 1 109 ? -4.985 6.625 1.920 1.00 96.31 109 ILE A C 1
ATOM 840 O O . ILE A 1 109 ? -4.766 6.427 0.728 1.00 96.31 109 ILE A O 1
ATOM 844 N N . GLU A 1 110 ? -4.680 7.779 2.511 1.00 95.62 110 GLU A N 1
ATOM 845 C CA . GLU A 1 110 ? -4.108 8.913 1.780 1.00 95.62 110 GLU A CA 1
ATOM 846 C C . GLU A 1 110 ? -2.749 8.565 1.148 1.00 95.62 110 GLU A C 1
ATOM 848 O O . GLU A 1 110 ? -2.497 8.819 -0.033 1.00 95.62 110 GLU A O 1
ATOM 853 N N . ASP A 1 111 ? -1.886 7.919 1.925 1.00 97.69 111 ASP A N 1
ATOM 854 C CA . ASP A 1 111 ? -0.563 7.476 1.515 1.00 97.69 111 ASP A CA 1
ATOM 855 C C . ASP A 1 111 ? -0.637 6.460 0.365 1.00 97.69 111 ASP A C 1
ATOM 857 O O . ASP A 1 111 ? 0.247 6.462 -0.491 1.00 97.69 111 ASP A O 1
ATOM 861 N N . ALA A 1 112 ? -1.697 5.645 0.271 1.00 98.12 112 ALA A N 1
ATOM 862 C CA . ALA A 1 112 ? -1.893 4.740 -0.861 1.00 98.12 112 ALA A CA 1
ATOM 863 C C . ALA A 1 112 ? -2.040 5.509 -2.184 1.00 98.12 112 ALA A C 1
ATOM 865 O O . ALA A 1 112 ? -1.404 5.149 -3.177 1.00 98.12 112 ALA A O 1
ATOM 866 N N . HIS A 1 113 ? -2.807 6.606 -2.196 1.00 97.94 113 HIS A N 1
ATOM 867 C CA . HIS A 1 113 ? -2.938 7.470 -3.376 1.00 97.94 113 HIS A CA 1
ATOM 868 C C . HIS A 1 113 ? -1.618 8.163 -3.717 1.00 97.94 113 HIS A C 1
ATOM 870 O O . HIS A 1 113 ? -1.240 8.283 -4.884 1.00 97.94 113 HIS A O 1
ATOM 876 N N . ARG A 1 114 ? -0.880 8.620 -2.699 1.00 97.88 114 ARG A N 1
ATOM 877 C CA . ARG A 1 114 ? 0.440 9.239 -2.895 1.00 97.88 114 ARG A CA 1
ATOM 878 C C . ARG A 1 114 ? 1.436 8.242 -3.482 1.00 97.88 114 ARG A C 1
ATOM 880 O O . ARG A 1 114 ? 2.117 8.571 -4.454 1.00 97.88 114 ARG A O 1
ATOM 887 N N . ALA A 1 115 ? 1.471 7.023 -2.950 1.00 98.31 115 ALA A N 1
ATOM 888 C CA . ALA A 1 115 ? 2.301 5.940 -3.456 1.00 98.31 115 ALA A CA 1
ATOM 889 C C . ALA A 1 115 ? 1.948 5.590 -4.902 1.00 98.31 115 ALA A C 1
ATOM 891 O O . ALA A 1 115 ? 2.845 5.523 -5.739 1.00 98.31 115 ALA A O 1
ATOM 892 N N . LEU A 1 116 ? 0.658 5.456 -5.221 1.00 98.69 116 LEU A N 1
ATOM 893 C CA . LEU A 1 116 ? 0.189 5.218 -6.583 1.00 98.69 116 LEU A CA 1
ATOM 894 C C . LEU A 1 116 ? 0.696 6.286 -7.559 1.00 98.69 116 LEU A C 1
ATOM 896 O O . LEU A 1 116 ? 1.318 5.961 -8.571 1.00 98.69 116 LEU A O 1
ATOM 900 N N . HIS A 1 117 ? 0.451 7.562 -7.260 1.00 98.38 117 HIS A N 1
ATOM 901 C CA . HIS A 1 117 ? 0.836 8.660 -8.145 1.00 98.38 117 HIS A CA 1
ATOM 902 C C . HIS A 1 117 ? 2.351 8.773 -8.309 1.00 98.38 117 HIS A C 1
ATOM 904 O O . HIS A 1 117 ? 2.837 9.002 -9.419 1.00 98.38 117 HIS A O 1
ATOM 910 N N . TRP A 1 118 ? 3.103 8.572 -7.225 1.00 98.38 118 TRP A N 1
ATOM 911 C CA . TRP A 1 118 ? 4.559 8.537 -7.279 1.00 98.38 118 TRP A CA 1
ATOM 912 C C . TRP A 1 118 ? 5.051 7.387 -8.165 1.00 98.38 118 TRP A C 1
ATOM 914 O O . TRP A 1 118 ? 5.891 7.604 -9.038 1.00 98.38 118 TRP A O 1
ATOM 924 N N . VAL A 1 119 ? 4.483 6.185 -8.003 1.00 98.56 119 VAL A N 1
ATOM 925 C CA . VAL A 1 119 ? 4.817 5.000 -8.806 1.00 98.56 119 VAL A CA 1
ATOM 926 C C . VAL A 1 119 ? 4.514 5.245 -10.278 1.00 98.56 119 VAL A C 1
ATOM 928 O O . VAL A 1 119 ? 5.377 5.001 -11.114 1.00 98.56 119 VAL A O 1
ATOM 931 N N . LEU A 1 120 ? 3.338 5.775 -10.617 1.00 98.56 120 LEU A N 1
ATOM 932 C CA . LEU A 1 120 ? 2.972 6.092 -12.001 1.00 98.56 120 LEU A CA 1
ATOM 933 C C . LEU A 1 120 ? 3.948 7.089 -12.639 1.00 98.56 120 LEU A C 1
ATOM 935 O O . LEU A 1 120 ? 4.408 6.870 -13.762 1.00 98.56 120 LEU A O 1
ATOM 939 N N . ALA A 1 121 ? 4.307 8.155 -11.919 1.00 98.44 121 ALA A N 1
ATOM 940 C CA . ALA A 1 121 ? 5.272 9.140 -12.399 1.00 98.44 121 ALA A CA 1
ATOM 941 C C . ALA A 1 121 ? 6.667 8.524 -12.593 1.00 98.44 121 ALA A C 1
ATOM 943 O O . ALA A 1 121 ? 7.324 8.770 -13.609 1.00 98.44 121 ALA A O 1
ATOM 944 N N . TRP A 1 122 ? 7.104 7.688 -11.648 1.00 98.44 122 TRP A N 1
ATOM 945 C CA . TRP A 1 122 ? 8.376 6.980 -11.730 1.00 98.44 122 TRP A CA 1
ATOM 946 C C . TRP A 1 122 ? 8.406 6.005 -12.916 1.00 98.44 122 TRP A C 1
ATOM 948 O O . TRP A 1 122 ? 9.334 6.056 -13.722 1.00 98.44 122 TRP A O 1
ATOM 958 N N . LEU A 1 123 ? 7.364 5.182 -13.084 1.00 98.38 123 LEU A N 1
ATOM 959 C CA . LEU A 1 123 ? 7.213 4.243 -14.201 1.00 98.38 123 LEU A CA 1
ATOM 960 C C . LEU A 1 123 ? 7.276 4.970 -15.550 1.00 98.38 123 LEU A C 1
ATOM 962 O O . LEU A 1 123 ? 8.033 4.558 -16.432 1.00 98.38 123 LEU A O 1
ATOM 966 N N . ALA A 1 124 ? 6.554 6.086 -15.688 1.00 98.06 124 ALA A N 1
ATOM 967 C CA . ALA A 1 124 ? 6.575 6.908 -16.895 1.00 98.06 124 ALA A CA 1
ATOM 968 C C . ALA A 1 124 ? 7.979 7.465 -17.189 1.00 98.06 124 ALA A C 1
ATOM 970 O O . ALA A 1 124 ? 8.443 7.405 -18.328 1.00 98.06 124 ALA A O 1
ATOM 971 N N . GLY A 1 125 ? 8.692 7.943 -16.162 1.00 98.19 125 GLY A N 1
ATOM 972 C CA . GLY A 1 125 ? 10.080 8.402 -16.285 1.00 98.19 125 GLY A CA 1
ATOM 973 C C . GLY A 1 125 ? 11.067 7.299 -16.688 1.00 98.19 125 GLY A C 1
ATOM 974 O O . GLY A 1 125 ? 12.077 7.589 -17.326 1.00 98.19 125 GLY A O 1
ATOM 975 N N . GLN A 1 126 ? 10.762 6.039 -16.365 1.00 97.44 126 GLN A N 1
ATOM 976 C CA . GLN A 1 126 ? 11.525 4.860 -16.793 1.00 97.44 126 GLN A CA 1
ATOM 977 C C . GLN A 1 126 ? 11.068 4.294 -18.151 1.00 97.44 126 GLN A C 1
ATOM 979 O O . GLN A 1 126 ? 11.583 3.265 -18.585 1.00 97.44 126 GLN A O 1
ATOM 984 N N . GLY A 1 127 ? 10.095 4.920 -18.825 1.00 97.56 127 GLY A N 1
ATOM 985 C CA . GLY A 1 127 ? 9.546 4.425 -20.091 1.00 97.56 127 GLY A CA 1
ATOM 986 C C . GLY A 1 127 ? 8.760 3.116 -19.959 1.00 97.56 127 GLY A C 1
ATOM 987 O O . GLY A 1 127 ? 8.609 2.393 -20.943 1.00 97.56 127 GLY A O 1
ATOM 988 N N . ARG A 1 128 ? 8.268 2.791 -18.756 1.00 97.69 128 ARG A N 1
ATOM 989 C CA . ARG A 1 128 ? 7.437 1.607 -18.507 1.00 97.69 128 ARG A CA 1
ATOM 990 C C . ARG A 1 128 ? 5.994 1.903 -18.916 1.00 97.69 128 ARG A C 1
ATOM 992 O O . ARG A 1 128 ? 5.422 2.914 -18.522 1.00 97.69 128 ARG A O 1
ATOM 999 N N . THR A 1 129 ? 5.425 1.020 -19.729 1.00 97.56 129 THR A N 1
ATOM 1000 C CA . THR A 1 129 ? 4.129 1.192 -20.413 1.00 97.56 129 THR A CA 1
ATOM 1001 C C . THR A 1 129 ? 3.105 0.116 -20.061 1.00 97.56 129 THR A C 1
ATOM 1003 O O . THR A 1 129 ? 1.940 0.243 -20.432 1.00 97.56 129 THR A O 1
ATOM 1006 N N . GLY A 1 130 ? 3.520 -0.937 -19.352 1.00 98.19 130 GLY A N 1
ATOM 1007 C CA . GLY A 1 130 ? 2.621 -2.003 -18.929 1.00 98.19 130 GLY A CA 1
ATOM 1008 C C . GLY A 1 130 ? 1.532 -1.523 -17.970 1.00 98.19 130 GLY A C 1
ATOM 1009 O O . GLY A 1 130 ? 1.720 -0.581 -17.196 1.00 98.19 130 GLY A O 1
ATOM 1010 N N . HIS A 1 131 ? 0.386 -2.202 -18.010 1.00 98.44 131 HIS A N 1
ATOM 1011 C CA . HIS A 1 131 ? -0.759 -1.897 -17.155 1.00 98.44 131 HIS A CA 1
ATOM 1012 C C . HIS A 1 131 ? -0.396 -1.956 -15.668 1.00 98.44 131 HIS A C 1
ATOM 1014 O O . HIS A 1 131 ? 0.381 -2.814 -15.245 1.00 98.44 131 HIS A O 1
ATOM 1020 N N . LEU A 1 132 ? -0.996 -1.066 -14.878 1.00 98.75 132 LEU A N 1
ATOM 1021 C CA . LEU A 1 132 ? -0.869 -1.083 -13.429 1.00 98.75 132 LEU A CA 1
ATOM 1022 C C . LEU A 1 132 ? -2.001 -1.908 -12.809 1.00 98.75 132 LEU A C 1
ATOM 1024 O O . LEU A 1 132 ? -3.177 -1.645 -13.047 1.00 98.75 132 LEU A O 1
ATOM 1028 N N . VAL A 1 133 ? -1.639 -2.885 -11.989 1.00 98.88 133 VAL A N 1
ATOM 1029 C CA . VAL A 1 133 ? -2.547 -3.697 -11.176 1.00 98.88 133 VAL A CA 1
ATOM 1030 C C . VAL A 1 133 ? -2.206 -3.439 -9.715 1.00 98.88 133 VAL A C 1
ATOM 1032 O O . VAL A 1 133 ? -1.030 -3.368 -9.362 1.00 98.88 133 VAL A O 1
ATOM 1035 N N . VAL A 1 134 ? -3.216 -3.310 -8.858 1.00 98.88 134 VAL A N 1
ATOM 1036 C CA . VAL A 1 134 ? -3.011 -3.195 -7.409 1.00 98.88 134 VAL A CA 1
ATOM 1037 C C . VAL A 1 134 ? -3.319 -4.520 -6.728 1.00 98.88 134 VAL A C 1
ATOM 1039 O O . VAL A 1 134 ? -4.272 -5.218 -7.079 1.00 98.88 134 VAL A O 1
ATOM 1042 N N . MET A 1 135 ? -2.510 -4.873 -5.739 1.00 98.88 135 MET A N 1
ATOM 1043 C CA . MET A 1 135 ? -2.713 -6.048 -4.908 1.00 98.88 135 MET A CA 1
ATOM 1044 C C . MET A 1 135 ? -2.596 -5.685 -3.441 1.00 98.88 135 MET A C 1
ATOM 1046 O O . MET A 1 135 ? -1.674 -4.982 -3.037 1.00 98.88 135 MET A O 1
ATOM 1050 N N . GLY A 1 136 ? -3.517 -6.203 -2.639 1.00 98.69 136 GLY A N 1
ATOM 1051 C CA . GLY A 1 136 ? -3.511 -6.001 -1.201 1.00 98.69 136 GLY A CA 1
ATOM 1052 C C . GLY A 1 136 ? -3.670 -7.312 -0.455 1.00 98.69 136 GLY A C 1
ATOM 1053 O O . GLY A 1 136 ? -4.593 -8.083 -0.737 1.00 98.69 136 GLY A O 1
ATOM 1054 N N . ARG A 1 137 ? -2.790 -7.546 0.521 1.00 98.31 137 ARG A N 1
ATOM 1055 C CA . ARG A 1 137 ? -2.858 -8.710 1.407 1.00 98.31 137 ARG A CA 1
ATOM 1056 C C . ARG A 1 137 ? -3.307 -8.308 2.804 1.00 98.31 137 ARG A C 1
ATOM 1058 O O . ARG A 1 137 ? -2.708 -7.421 3.403 1.00 98.31 137 ARG A O 1
ATOM 1065 N N . SER A 1 138 ? -4.297 -9.004 3.368 1.00 96.94 138 SER A N 1
ATOM 1066 C CA . SER A 1 138 ? -4.782 -8.747 4.735 1.00 96.94 138 SER A CA 1
ATOM 1067 C C . SER A 1 138 ? -5.107 -7.254 4.931 1.00 96.94 138 SER A C 1
ATOM 1069 O O . SER A 1 138 ? -5.973 -6.743 4.224 1.00 96.94 138 SER A O 1
ATOM 1071 N N . LEU A 1 139 ? -4.401 -6.526 5.803 1.00 97.50 139 LEU A N 1
ATOM 1072 C CA . LEU A 1 139 ? -4.540 -5.073 5.970 1.00 97.50 139 LEU A CA 1
ATOM 1073 C C . LEU A 1 139 ? -4.395 -4.292 4.652 1.00 97.50 139 LEU A C 1
ATOM 1075 O O . LEU A 1 139 ? -5.214 -3.421 4.376 1.00 97.50 139 LEU A O 1
ATOM 1079 N N . GLY A 1 140 ? -3.437 -4.654 3.796 1.00 98.38 140 GLY A N 1
ATOM 1080 C CA . GLY A 1 140 ? -3.211 -3.971 2.521 1.00 98.38 140 GLY A CA 1
ATOM 1081 C C . GLY A 1 140 ? -4.347 -4.104 1.511 1.00 98.38 140 GLY A C 1
ATOM 1082 O O . GLY A 1 140 ? -4.403 -3.340 0.548 1.00 98.38 140 GLY A O 1
ATOM 1083 N N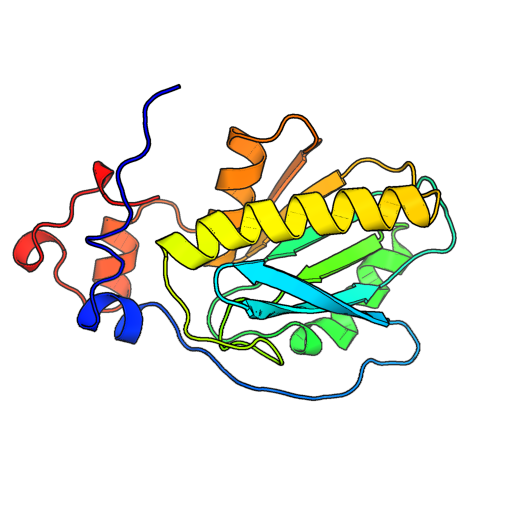 . SER A 1 141 ? -5.297 -5.023 1.733 1.00 98.44 141 SER A N 1
ATOM 1084 C CA . SER A 1 141 ? -6.523 -5.086 0.922 1.00 98.44 141 SER A CA 1
ATOM 1085 C C . SER A 1 141 ? -7.323 -3.787 0.977 1.00 98.44 141 SER A C 1
ATOM 1087 O O . SER A 1 141 ? -7.923 -3.416 -0.024 1.00 98.44 141 SER A O 1
ATOM 1089 N N . VAL A 1 142 ? -7.267 -3.066 2.099 1.00 97.62 142 VAL A N 1
ATOM 1090 C CA . VAL A 1 142 ? -7.956 -1.787 2.293 1.00 97.62 142 VAL A CA 1
ATOM 1091 C C . VAL A 1 142 ? -7.426 -0.735 1.318 1.00 97.62 142 VAL A C 1
ATOM 1093 O O . VAL A 1 142 ? -8.203 -0.155 0.564 1.00 97.62 142 VAL A O 1
ATOM 1096 N N . SER A 1 143 ? -6.103 -0.558 1.264 1.00 98.25 143 SER A N 1
ATOM 1097 C CA . SER A 1 143 ? -5.442 0.353 0.322 1.00 98.25 143 SER A CA 1
ATOM 1098 C C . SER A 1 143 ? -5.676 -0.059 -1.132 1.00 98.25 143 SER A C 1
ATOM 1100 O O . SER A 1 143 ? -6.011 0.778 -1.963 1.00 98.25 143 SER A O 1
ATOM 1102 N N . ALA A 1 144 ? -5.556 -1.350 -1.457 1.00 98.69 144 ALA A N 1
ATOM 1103 C CA . ALA A 1 144 ? -5.756 -1.823 -2.826 1.00 98.69 144 ALA A CA 1
ATOM 1104 C C . ALA A 1 144 ? -7.204 -1.627 -3.317 1.00 98.69 144 ALA A C 1
ATOM 1106 O O . ALA A 1 144 ? -7.411 -1.204 -4.453 1.00 98.69 144 ALA A O 1
ATOM 1107 N N . ILE A 1 145 ? -8.201 -1.912 -2.470 1.00 98.31 145 ILE A N 1
ATOM 1108 C CA . ILE A 1 145 ? -9.622 -1.712 -2.794 1.00 98.31 145 ILE A CA 1
ATOM 1109 C C . ILE A 1 145 ? -9.941 -0.226 -2.936 1.00 98.31 145 ILE A C 1
ATOM 1111 O O . ILE A 1 145 ? -10.655 0.132 -3.870 1.00 98.31 145 ILE A O 1
ATOM 1115 N N . GLU A 1 146 ? -9.406 0.622 -2.051 1.00 97.31 146 GLU A N 1
ATOM 1116 C CA . GLU A 1 146 ? -9.556 2.074 -2.161 1.00 97.31 146 GLU A CA 1
ATOM 1117 C C . GLU A 1 146 ? -9.109 2.541 -3.545 1.00 97.31 146 GLU A C 1
ATOM 1119 O O . GLU A 1 146 ? -9.943 3.030 -4.305 1.00 97.31 146 GLU A O 1
ATOM 1124 N N . LEU A 1 147 ? -7.852 2.277 -3.920 1.00 98.56 147 LEU A N 1
ATOM 1125 C CA . LEU A 1 147 ? -7.314 2.705 -5.213 1.00 98.56 147 LEU A CA 1
ATOM 1126 C C . LEU A 1 147 ? -8.108 2.130 -6.386 1.00 98.56 147 LEU A C 1
ATOM 1128 O O . LEU A 1 147 ? -8.449 2.851 -7.313 1.00 98.56 147 LEU A O 1
ATOM 1132 N N . ALA A 1 148 ? -8.465 0.846 -6.346 1.00 98.38 148 ALA A N 1
ATOM 1133 C CA . ALA A 1 148 ? -9.261 0.240 -7.412 1.00 98.38 148 ALA A CA 1
ATOM 1134 C C . ALA A 1 148 ? -10.663 0.863 -7.557 1.00 98.38 148 ALA A C 1
ATOM 1136 O O . ALA A 1 148 ? -11.259 0.782 -8.629 1.00 98.38 148 ALA A O 1
ATOM 1137 N N . SER A 1 149 ? -11.206 1.458 -6.490 1.00 97.06 149 SER A N 1
ATOM 1138 C CA . SER A 1 149 ? -12.526 2.093 -6.502 1.00 97.06 149 SER A CA 1
ATOM 1139 C C . SER A 1 149 ? -12.511 3.551 -6.963 1.00 97.06 149 SER A C 1
ATOM 1141 O O . SER A 1 149 ? -13.549 4.056 -7.398 1.00 97.06 149 SER A O 1
ATOM 1143 N N . SER A 1 150 ? -11.363 4.225 -6.869 1.00 96.62 150 SER A N 1
ATOM 1144 C CA . SER A 1 150 ? -11.254 5.675 -7.056 1.00 96.62 150 SER A CA 1
ATOM 1145 C C . SER A 1 150 ? -10.265 6.106 -8.144 1.00 96.62 150 SER A C 1
ATOM 1147 O O . SER A 1 150 ? -10.347 7.250 -8.588 1.00 96.62 150 SER A O 1
ATOM 1149 N N . GLU A 1 151 ? -9.397 5.215 -8.633 1.00 97.94 151 GLU A N 1
ATOM 1150 C CA . GLU A 1 151 ? -8.309 5.554 -9.559 1.00 97.94 151 GLU A CA 1
ATOM 1151 C C . GLU A 1 151 ? -8.465 4.874 -10.924 1.00 97.94 151 GLU A C 1
ATOM 1153 O O . GLU A 1 151 ? -8.280 3.667 -11.075 1.00 97.94 151 GLU A O 1
ATOM 1158 N N . GLU A 1 152 ? -8.727 5.669 -11.967 1.00 96.94 152 GLU A N 1
ATOM 1159 C CA . GLU A 1 152 ? -8.916 5.173 -13.343 1.00 96.94 152 GLU A CA 1
ATOM 1160 C C . GLU A 1 152 ? -7.664 4.492 -13.926 1.00 96.94 152 GLU A C 1
ATOM 1162 O O . GLU A 1 152 ? -7.761 3.691 -14.855 1.00 96.94 152 GLU A O 1
ATOM 1167 N N . ALA A 1 153 ? -6.479 4.798 -13.387 1.00 96.44 153 ALA A N 1
ATOM 1168 C CA . ALA A 1 153 ? -5.214 4.205 -13.818 1.00 96.44 153 ALA A CA 1
ATOM 1169 C C . ALA A 1 153 ? -5.061 2.726 -13.411 1.00 96.44 153 ALA A C 1
ATOM 1171 O O . ALA A 1 153 ? -4.193 2.029 -13.944 1.00 96.44 153 ALA A O 1
ATOM 1172 N N . VAL A 1 154 ? -5.875 2.241 -12.466 1.00 98.62 154 VAL A N 1
ATOM 1173 C CA . VAL A 1 154 ? -5.822 0.866 -11.963 1.00 98.62 154 VAL A CA 1
ATOM 1174 C C . VAL A 1 154 ? -6.569 -0.066 -12.921 1.00 98.62 154 VAL A C 1
ATOM 1176 O O . VAL A 1 154 ? -7.793 -0.071 -13.000 1.00 98.62 154 VAL A O 1
ATOM 1179 N N . ALA A 1 155 ? -5.824 -0.907 -13.640 1.00 98.44 155 ALA A N 1
ATOM 1180 C CA . ALA A 1 155 ? -6.369 -1.840 -14.628 1.00 98.44 155 ALA A CA 1
ATOM 1181 C C . ALA A 1 155 ? -6.887 -3.155 -14.017 1.00 98.44 155 ALA A C 1
ATOM 1183 O O . ALA A 1 155 ? -7.565 -3.930 -14.693 1.00 98.44 155 ALA A O 1
ATOM 1184 N N . GLY A 1 156 ? -6.553 -3.438 -12.756 1.00 98.50 156 GLY A N 1
ATOM 1185 C CA . GLY A 1 156 ? -6.977 -4.652 -12.069 1.00 98.50 156 GLY A CA 1
ATOM 1186 C C . GLY A 1 156 ? -6.711 -4.614 -10.568 1.00 98.50 156 GLY A C 1
ATOM 1187 O O . GLY A 1 156 ? -5.851 -3.871 -10.097 1.00 98.50 156 GLY A O 1
ATOM 1188 N N . LEU A 1 157 ? -7.441 -5.457 -9.838 1.00 98.75 157 LEU A N 1
ATOM 1189 C CA . LEU A 1 157 ? -7.371 -5.609 -8.386 1.00 98.75 157 LEU A CA 1
ATOM 1190 C C . LEU A 1 157 ? -7.165 -7.083 -8.021 1.00 98.75 157 LEU A C 1
ATOM 1192 O O . LEU A 1 157 ? -7.908 -7.949 -8.486 1.00 98.75 157 LEU A O 1
ATOM 1196 N N . ILE A 1 158 ? -6.204 -7.355 -7.138 1.00 98.81 158 ILE A N 1
ATOM 1197 C CA . ILE A 1 158 ? -6.009 -8.657 -6.491 1.00 98.81 158 ILE A CA 1
ATOM 1198 C C . ILE A 1 158 ? -6.160 -8.482 -4.976 1.00 98.81 158 ILE A C 1
ATOM 1200 O O . ILE A 1 158 ? -5.475 -7.670 -4.358 1.00 98.81 158 ILE A O 1
ATOM 1204 N N . VAL A 1 159 ? -7.038 -9.273 -4.361 1.00 98.56 159 VAL A N 1
ATOM 1205 C CA . VAL A 1 159 ? -7.231 -9.288 -2.904 1.00 98.56 159 VAL A CA 1
ATOM 1206 C C . VAL A 1 159 ? -6.808 -10.645 -2.357 1.00 98.56 159 VAL 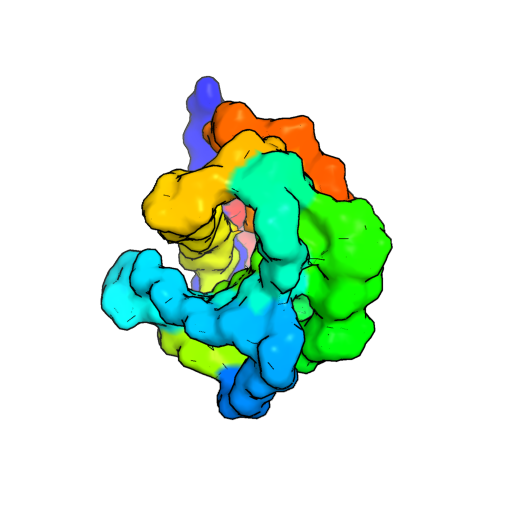A C 1
ATOM 1208 O O . VAL A 1 159 ? -7.412 -11.665 -2.684 1.00 98.56 159 VAL A O 1
ATOM 1211 N N . GLU A 1 160 ? -5.794 -10.658 -1.494 1.00 98.06 160 GLU A N 1
ATOM 1212 C CA . GLU A 1 160 ? -5.311 -11.864 -0.822 1.00 98.06 160 GLU A CA 1
ATOM 1213 C C . GLU A 1 160 ? -5.693 -11.831 0.661 1.00 98.06 160 GLU A C 1
ATOM 1215 O O . GLU A 1 160 ? -5.205 -10.999 1.425 1.00 98.06 160 GLU A O 1
ATOM 1220 N N . SER A 1 161 ? -6.554 -12.758 1.095 1.00 96.62 161 SER A N 1
ATOM 1221 C CA . SER A 1 161 ? -6.972 -12.875 2.506 1.00 96.62 161 SER A CA 1
ATOM 1222 C C . SER A 1 161 ? -7.440 -11.538 3.114 1.00 96.62 161 SER A C 1
ATOM 1224 O O . SER A 1 161 ? -7.088 -11.205 4.243 1.00 96.62 161 SER A O 1
ATOM 1226 N N . GLY A 1 162 ? -8.168 -10.741 2.324 1.00 95.75 162 GLY A N 1
ATOM 1227 C CA . GLY A 1 162 ? -8.521 -9.361 2.655 1.00 95.75 162 GLY A CA 1
ATOM 1228 C C . GLY A 1 162 ? -9.597 -9.210 3.729 1.00 95.75 162 GLY A C 1
ATOM 1229 O O . GLY A 1 162 ? -10.281 -10.164 4.111 1.00 95.75 162 GLY A O 1
ATOM 1230 N N . ILE A 1 163 ? -9.760 -7.974 4.198 1.00 95.25 163 ILE A N 1
ATOM 1231 C CA . ILE A 1 163 ? -10.761 -7.628 5.206 1.00 95.25 163 ILE A CA 1
ATOM 1232 C C . ILE A 1 163 ? -12.107 -7.404 4.518 1.00 95.25 163 ILE A C 1
ATOM 1234 O O . ILE A 1 163 ? -12.225 -6.595 3.606 1.00 95.25 163 ILE A O 1
ATOM 1238 N N . ALA A 1 164 ? -13.133 -8.130 4.966 1.00 92.50 164 ALA A N 1
ATOM 1239 C CA . ALA A 1 164 ? -14.471 -8.032 4.386 1.00 92.50 164 ALA A CA 1
ATOM 1240 C C . ALA A 1 164 ? -15.331 -6.922 5.008 1.00 92.50 164 ALA A C 1
ATOM 1242 O O . ALA A 1 164 ? -16.222 -6.406 4.340 1.00 92.50 164 ALA A O 1
ATOM 1243 N N . LYS A 1 165 ? -15.135 -6.637 6.303 1.00 95.00 165 LYS A N 1
ATOM 1244 C CA . LYS A 1 165 ? -15.904 -5.657 7.081 1.00 95.00 165 LYS A CA 1
ATOM 1245 C C . LYS A 1 165 ? -15.090 -5.141 8.263 1.00 95.00 165 LYS A C 1
ATOM 1247 O O . LYS A 1 165 ? -14.373 -5.921 8.903 1.00 95.00 165 LYS A O 1
ATOM 1252 N N . THR A 1 166 ? -15.290 -3.876 8.614 1.00 94.56 166 THR A N 1
ATOM 1253 C CA . THR A 1 166 ? -14.576 -3.205 9.702 1.00 94.56 166 THR A CA 1
ATOM 1254 C C . THR A 1 166 ? -14.990 -3.741 11.075 1.00 94.56 166 THR A C 1
ATOM 1256 O O . THR A 1 166 ? -14.130 -4.110 11.876 1.00 94.56 166 THR A O 1
ATOM 1259 N N . LEU A 1 167 ? -16.287 -3.872 11.381 1.00 96.75 167 LEU A N 1
ATOM 1260 C CA . LEU A 1 167 ? -16.692 -4.283 12.739 1.00 96.75 167 LEU A CA 1
ATOM 1261 C C . LEU A 1 167 ? -16.248 -5.711 13.117 1.00 96.75 167 LEU A C 1
ATOM 1263 O O . LEU A 1 167 ? -15.807 -5.912 14.252 1.00 96.75 167 LEU A O 1
ATOM 1267 N N . PRO A 1 168 ? -16.344 -6.732 12.239 1.00 96.88 168 PRO A N 1
ATOM 1268 C CA . PRO A 1 168 ? -15.784 -8.055 12.512 1.00 96.88 168 PRO A CA 1
ATOM 1269 C C . PRO A 1 168 ? -14.266 -8.049 12.722 1.00 96.88 168 PRO A C 1
ATOM 1271 O O . PRO A 1 168 ? -13.792 -8.772 13.601 1.00 96.88 168 PRO A O 1
ATOM 1274 N N . LEU A 1 169 ? -13.516 -7.221 11.983 1.00 96.19 169 LEU A N 1
ATOM 1275 C CA . LEU A 1 169 ? -12.079 -7.049 12.212 1.00 96.19 169 LEU A CA 1
ATOM 1276 C C . LEU A 1 169 ? -11.818 -6.528 13.625 1.00 96.19 169 LEU A C 1
ATOM 1278 O O . LEU A 1 169 ? -11.081 -7.161 14.376 1.00 96.19 169 LEU A O 1
ATOM 1282 N N . LEU A 1 170 ? -12.461 -5.419 14.003 1.00 96.69 170 LEU A N 1
ATOM 1283 C CA . LEU A 1 170 ? -12.261 -4.788 15.308 1.00 96.69 170 LEU A CA 1
ATOM 1284 C C . LEU A 1 170 ? -12.545 -5.760 16.466 1.00 96.69 170 LEU A C 1
ATOM 1286 O O . LEU A 1 170 ? -11.763 -5.843 17.410 1.00 96.69 170 LEU A O 1
ATOM 1290 N N . ARG A 1 171 ? -13.607 -6.571 16.364 1.00 97.00 171 ARG A N 1
ATOM 1291 C CA . ARG A 1 171 ? -13.890 -7.627 17.355 1.00 97.00 171 ARG A CA 1
ATOM 1292 C C . ARG A 1 171 ? -12.801 -8.697 17.404 1.00 97.00 171 ARG A C 1
ATOM 1294 O O . ARG A 1 171 ? -12.465 -9.176 18.481 1.00 97.00 171 ARG A O 1
ATOM 1301 N N . THR A 1 172 ? -12.259 -9.077 16.248 1.00 95.00 172 THR A N 1
ATOM 1302 C CA . THR A 1 172 ? -11.201 -10.095 16.143 1.00 95.00 172 THR A CA 1
ATOM 1303 C C . THR A 1 172 ? -9.912 -9.636 16.822 1.00 95.00 172 THR A C 1
ATOM 1305 O O . THR A 1 172 ? -9.249 -10.440 17.469 1.00 95.00 172 THR A O 1
ATOM 1308 N N . ILE A 1 173 ? -9.596 -8.341 16.742 1.00 94.19 173 ILE A N 1
ATOM 1309 C CA . ILE A 1 173 ? -8.434 -7.740 17.418 1.00 94.19 173 ILE A CA 1
ATOM 1310 C C . ILE A 1 173 ? -8.732 -7.299 18.864 1.00 94.19 173 ILE A C 1
ATOM 1312 O O . ILE A 1 173 ? -7.925 -6.613 19.483 1.00 94.19 173 ILE A O 1
ATOM 1316 N N . GLY A 1 174 ? -9.874 -7.714 19.426 1.00 96.00 174 GLY A N 1
ATOM 1317 C CA . GLY A 1 174 ? -10.198 -7.545 20.845 1.00 96.00 174 GLY A CA 1
ATOM 1318 C C . GLY A 1 174 ? -10.841 -6.211 21.228 1.00 96.00 174 GLY A C 1
ATOM 1319 O O . GLY A 1 174 ? -10.940 -5.913 22.417 1.00 96.00 174 GLY A O 1
ATOM 1320 N N . LEU A 1 175 ? -11.297 -5.416 20.259 1.00 96.81 175 LEU A N 1
ATOM 1321 C CA . LEU A 1 175 ? -12.010 -4.165 20.515 1.00 96.81 175 LEU A CA 1
ATOM 1322 C C . LEU A 1 175 ? -13.525 -4.391 20.602 1.00 96.81 175 LEU A C 1
ATOM 1324 O O . LEU A 1 175 ? -14.069 -5.327 20.013 1.00 96.81 175 LEU A O 1
ATOM 1328 N N . ASP A 1 176 ? -14.216 -3.486 21.300 1.00 96.62 176 ASP A N 1
ATOM 1329 C CA . ASP A 1 176 ? -15.678 -3.383 21.304 1.00 96.62 176 ASP A CA 1
ATOM 1330 C C . ASP A 1 176 ? -16.124 -2.184 20.447 1.00 96.62 176 ASP A C 1
ATOM 1332 O O . ASP A 1 176 ? -16.145 -1.049 20.932 1.00 96.62 176 ASP A O 1
ATOM 1336 N N . PRO A 1 177 ? -16.508 -2.396 19.172 1.00 94.94 177 PRO A N 1
ATOM 1337 C CA . PRO A 1 177 ? -16.902 -1.296 18.300 1.00 94.94 177 PRO A CA 1
ATOM 1338 C C . PRO A 1 177 ? -18.150 -0.562 18.787 1.00 94.94 177 PRO A C 1
ATOM 1340 O O . PRO A 1 177 ? -18.268 0.639 18.564 1.00 94.94 177 PRO A O 1
ATOM 1343 N N . GLN A 1 178 ? -19.073 -1.258 19.465 1.00 94.75 178 GLN A N 1
ATOM 1344 C CA . GLN A 1 178 ? -20.295 -0.634 19.975 1.00 94.75 178 GLN A CA 1
ATOM 1345 C C . GLN A 1 178 ? -19.968 0.302 21.135 1.00 94.75 178 GLN A C 1
ATOM 1347 O O . GLN A 1 178 ? -20.403 1.452 21.122 1.00 94.75 178 GLN A O 1
ATOM 1352 N N . GLY A 1 179 ? -19.147 -0.155 22.085 1.00 95.56 179 GLY A N 1
ATOM 1353 C CA . GLY A 1 179 ? -18.633 0.678 23.172 1.00 95.56 179 GLY A CA 1
ATOM 1354 C C . GLY A 1 179 ? -17.824 1.882 22.678 1.00 95.56 179 GLY A C 1
ATOM 1355 O O . GLY A 1 179 ? -17.865 2.947 23.290 1.00 95.56 179 GLY A O 1
ATOM 1356 N N . LEU A 1 180 ? -17.151 1.748 21.532 1.00 94.25 180 LEU A N 1
ATOM 1357 C CA . LEU A 1 180 ? -16.416 2.831 20.874 1.00 94.25 180 LEU A CA 1
ATOM 1358 C C . LEU A 1 180 ? -17.296 3.707 19.956 1.00 94.25 180 LEU A C 1
ATOM 1360 O O . LEU A 1 180 ? -16.816 4.713 19.428 1.00 94.25 180 LEU A O 1
ATOM 1364 N N . GLY A 1 181 ? -18.572 3.377 19.744 1.00 95.69 181 GLY A N 1
ATOM 1365 C CA . GLY A 1 181 ? -19.450 4.114 18.828 1.00 95.69 181 GLY A CA 1
ATOM 1366 C C . GLY A 1 181 ? -18.989 4.079 17.362 1.00 95.69 181 GLY A C 1
ATOM 1367 O O . GLY A 1 181 ? -19.200 5.051 16.630 1.00 95.69 181 GLY A O 1
ATOM 1368 N N . ILE A 1 182 ? -18.323 2.995 16.956 1.00 95.81 182 ILE A N 1
ATOM 1369 C CA . ILE A 1 182 ?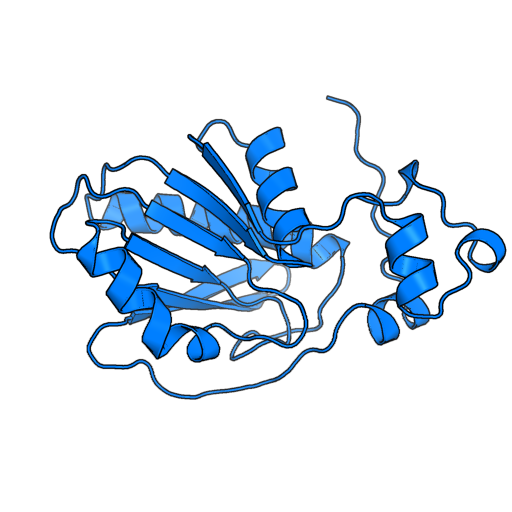 -17.871 2.728 15.586 1.00 95.81 182 ILE A CA 1
ATOM 1370 C C . ILE A 1 182 ? -18.935 1.890 14.872 1.00 95.81 182 ILE A C 1
ATOM 1372 O O . ILE A 1 182 ? -19.390 0.860 15.378 1.00 95.81 182 ILE A O 1
ATOM 1376 N N . THR A 1 183 ? -19.317 2.333 13.683 1.00 95.38 183 THR A N 1
ATOM 1377 C CA . THR A 1 183 ? -20.235 1.663 12.757 1.00 95.38 183 THR A CA 1
ATOM 1378 C C . THR A 1 183 ? -19.485 1.244 11.490 1.00 95.38 183 THR A C 1
ATOM 1380 O O . THR A 1 183 ? -18.338 1.634 11.297 1.00 95.38 183 THR A O 1
ATOM 1383 N N . GLU A 1 184 ? -20.101 0.437 10.620 1.00 93.81 184 GLU A N 1
ATOM 1384 C CA . GLU A 1 184 ? -19.458 0.074 9.341 1.00 93.81 184 GLU A CA 1
ATOM 1385 C C . GLU A 1 184 ? -19.258 1.296 8.425 1.00 93.81 184 GLU A C 1
ATOM 1387 O O . GLU A 1 184 ? -18.341 1.297 7.618 1.00 93.81 184 GLU A O 1
ATOM 1392 N N . GLU A 1 185 ? -20.073 2.350 8.565 1.00 92.00 185 GLU A N 1
ATOM 1393 C CA . GLU A 1 185 ? -19.944 3.589 7.778 1.00 92.00 185 GLU A CA 1
ATOM 1394 C C . GLU A 1 185 ? -18.709 4.416 8.168 1.00 92.00 185 GLU A C 1
ATOM 1396 O O . GLU A 1 185 ? -18.257 5.255 7.395 1.00 92.00 185 GLU A O 1
ATOM 1401 N N . ASP A 1 186 ? -18.153 4.172 9.360 1.00 91.75 186 ASP A N 1
ATOM 1402 C CA . ASP A 1 186 ? -16.932 4.825 9.844 1.00 91.75 186 ASP A CA 1
ATOM 1403 C C . ASP A 1 186 ? -15.651 4.111 9.373 1.00 91.75 186 ASP A C 1
ATOM 1405 O O . ASP A 1 186 ? -14.543 4.525 9.723 1.00 91.75 186 ASP A O 1
ATOM 1409 N N . GLY A 1 187 ? -15.801 2.987 8.669 1.00 89.75 187 GLY A N 1
ATOM 1410 C CA . GLY A 1 187 ? -14.709 2.114 8.278 1.00 89.75 187 GLY A CA 1
ATOM 1411 C C . GLY A 1 187 ? -14.535 1.966 6.776 1.00 89.75 187 GLY A C 1
ATOM 1412 O O . GLY A 1 187 ? -15.015 2.768 5.977 1.00 89.75 187 GLY A O 1
ATOM 1413 N N . PHE A 1 188 ? -13.800 0.920 6.421 1.00 87.00 188 PHE A N 1
ATOM 1414 C CA . PHE A 1 188 ? -13.553 0.473 5.055 1.00 87.00 188 PHE A CA 1
ATOM 1415 C C . PHE A 1 188 ? -14.307 -0.824 4.746 1.00 87.00 188 PHE A C 1
ATOM 1417 O O . PHE A 1 188 ? -14.583 -1.611 5.694 1.00 87.00 188 PHE A O 1
#

Foldseek 3Di:
DPPQDQLVLCQDPVNQVLQAPADEAADDADPQKDWDWQADPPRKTKIKIKRDEPDLQAEEEEEEEAHPDARVVCNVPQVVCVVVRHMYMYIGADRHYNIHDGDGPNRLQRVLVSVVVVVVVVSVVVSRDHQYAYEYEADGLQSQVSCVVPPPSHPYYHYHPYDPFDCVVCVVSPHDCVVSVHDRSSDD

Radius of gyration: 16.35 Å; chains: 1; bounding box: 41×31×44 Å

Secondary structure (DSSP, 8-state):
---PPPGGGTSSHHHHHHH----B--PPPPTTEEEEEEE-GGG-EEEEEEE--S-TTSEEEEEEPPTT--GGGGTTTHHHHHTTTEEEEEEPPTTSBT--S---HHHHHHHHHHHHHHHHHHHHHTT--SPEEEEEETTHHHHHHHHHHH-TTEEEEEEES----HHHHHHHTT--TTTTT--GGG--

pLDDT: mean 95.11, std 8.99, range [37.22, 98.94]

Sequence (188 aa):
MEQRGTYEKLDRPEVLAALFYARQETTPPPATAQDHEIEVEAGGKLGARFFLTDDPAAVNLLFFHGNGEVVSDYDDVGPRYNEQGINFLAVDYRGYGRSTGTPGVGAMIEDAHRALHWVLAWLAGQGRTGHLVVMGRSLGSVSAIELASSEEAVAGLIVESGIAKTLPLLRTIGLDPQGLGITEEDGF